Protein AF-A0A7S2Z716-F1 (afdb_monomer_lite)

Organism: NCBI:txid464258

Radius of gyration: 24.08 Å; chains: 1; bounding box: 56×56×67 Å

Structure (mmCIF, N/CA/C/O backbone):
data_AF-A0A7S2Z716-F1
#
_entry.id   AF-A0A7S2Z716-F1
#
loop_
_atom_site.group_PDB
_atom_site.id
_atom_site.type_symbol
_atom_site.label_atom_id
_atom_site.label_alt_id
_atom_site.label_comp_id
_atom_site.label_asym_id
_atom_site.label_entity_id
_atom_site.label_seq_id
_atom_site.pdbx_PDB_ins_code
_atom_site.Cartn_x
_atom_site.Cartn_y
_atom_site.Cartn_z
_atom_site.occupancy
_atom_site.B_iso_or_equiv
_atom_site.auth_seq_id
_atom_site.auth_comp_id
_atom_site.auth_asym_id
_atom_site.auth_atom_id
_atom_site.pdbx_PDB_model_num
ATOM 1 N N . GLU A 1 1 ? 27.137 15.902 -17.238 1.00 32.81 1 GLU A N 1
ATOM 2 C CA . GLU A 1 1 ? 26.920 14.698 -18.067 1.00 32.81 1 GLU A CA 1
ATOM 3 C C . GLU A 1 1 ? 27.324 13.468 -17.262 1.00 32.81 1 GLU A C 1
ATOM 5 O O . GLU A 1 1 ? 28.443 12.983 -17.378 1.00 32.81 1 GLU A O 1
ATOM 10 N N . SER A 1 2 ? 26.446 13.012 -16.368 1.00 32.16 2 SER A N 1
ATOM 11 C CA . SER A 1 2 ? 26.679 11.782 -15.607 1.00 32.16 2 SER A CA 1
ATOM 12 C C . SER A 1 2 ? 26.234 10.612 -16.478 1.00 32.16 2 SER A C 1
ATOM 14 O O . SER A 1 2 ? 25.046 10.397 -16.707 1.00 32.16 2 SER A O 1
ATOM 16 N N . SER A 1 3 ? 27.213 9.921 -17.055 1.00 36.84 3 SER A N 1
ATOM 17 C CA . SER A 1 3 ? 27.031 8.737 -17.890 1.00 36.84 3 SER A CA 1
ATOM 18 C C . SER A 1 3 ? 26.697 7.541 -17.000 1.00 36.84 3 SER A C 1
ATOM 20 O O . SER A 1 3 ? 27.565 6.766 -16.606 1.00 36.84 3 SER A O 1
ATOM 22 N N . TYR A 1 4 ? 25.420 7.396 -16.654 1.00 40.47 4 TYR A N 1
ATOM 23 C CA . TYR A 1 4 ? 24.934 6.182 -16.010 1.00 40.47 4 TYR A CA 1
ATOM 24 C C . TYR A 1 4 ? 25.004 5.036 -17.025 1.00 40.47 4 TYR A C 1
ATOM 26 O O . TYR A 1 4 ? 24.371 5.069 -18.081 1.00 40.47 4 TYR A O 1
ATOM 34 N N . ALA A 1 5 ? 25.858 4.053 -16.739 1.00 38.31 5 ALA A N 1
ATOM 35 C CA . ALA A 1 5 ? 26.079 2.902 -17.597 1.00 38.31 5 ALA A CA 1
ATOM 36 C C . ALA A 1 5 ? 24.828 2.012 -17.612 1.00 38.31 5 ALA A C 1
ATOM 38 O O . ALA A 1 5 ? 24.527 1.308 -16.652 1.00 38.31 5 ALA A O 1
ATOM 39 N N . ILE A 1 6 ? 24.114 2.047 -18.732 1.00 45.16 6 ILE A N 1
ATOM 40 C CA . ILE A 1 6 ? 22.991 1.163 -19.033 1.00 45.16 6 ILE A CA 1
ATOM 41 C C . ILE A 1 6 ? 23.560 -0.224 -19.340 1.00 45.16 6 ILE A C 1
ATOM 43 O O . ILE A 1 6 ? 24.245 -0.413 -20.347 1.00 45.16 6 ILE A O 1
ATOM 47 N N . VAL A 1 7 ? 23.271 -1.215 -18.498 1.00 44.00 7 VAL A N 1
ATOM 48 C CA . VAL A 1 7 ? 23.576 -2.618 -18.807 1.00 44.00 7 VAL A CA 1
ATOM 49 C C . VAL A 1 7 ? 22.430 -3.184 -19.646 1.00 44.00 7 VAL A C 1
ATOM 51 O O . VAL A 1 7 ? 21.541 -3.865 -19.147 1.00 44.00 7 VAL A O 1
ATOM 54 N N . GLN A 1 8 ? 22.441 -2.907 -20.951 1.00 51.88 8 GLN A N 1
ATOM 55 C CA . GLN A 1 8 ? 21.585 -3.619 -21.900 1.00 51.88 8 GLN A CA 1
ATOM 56 C C . GLN A 1 8 ? 22.304 -4.901 -22.340 1.00 51.88 8 GLN A C 1
ATOM 58 O O . GLN A 1 8 ? 23.237 -4.870 -23.142 1.00 51.88 8 GLN A O 1
ATOM 63 N N . SER A 1 9 ? 21.889 -6.048 -21.798 1.00 48.72 9 SER A N 1
ATOM 64 C CA . SER A 1 9 ? 22.445 -7.352 -22.184 1.00 48.72 9 SER A CA 1
ATOM 65 C C . SER A 1 9 ? 21.735 -7.899 -23.424 1.00 48.72 9 SER A C 1
ATOM 67 O O . SER A 1 9 ? 20.591 -8.343 -23.358 1.00 48.72 9 SER A O 1
ATOM 69 N N . LEU A 1 10 ? 22.419 -7.895 -24.571 1.00 55.56 10 LEU A N 1
ATOM 70 C CA . LEU A 1 10 ? 21.915 -8.482 -25.812 1.00 55.56 10 LEU A CA 1
ATOM 71 C C . LEU A 1 10 ? 22.379 -9.945 -25.927 1.00 55.56 10 LEU A C 1
ATOM 73 O O . LEU A 1 10 ? 23.555 -10.221 -26.162 1.00 55.56 10 LEU A O 1
ATOM 77 N N . SER A 1 11 ? 21.455 -10.898 -25.786 1.00 49.50 11 SER A N 1
ATOM 78 C CA . SER A 1 11 ? 21.757 -12.321 -25.998 1.00 49.50 11 SER A CA 1
ATOM 79 C C . SER A 1 11 ? 21.795 -12.650 -27.492 1.00 49.50 11 SER A C 1
ATOM 81 O O . SER A 1 11 ? 20.773 -12.940 -28.114 1.00 49.50 11 SER A O 1
ATOM 83 N N . LEU A 1 12 ? 22.988 -12.608 -28.086 1.00 56.69 12 LEU A N 1
ATOM 84 C CA . LEU A 1 12 ? 23.214 -13.073 -29.454 1.00 56.69 12 LEU A CA 1
ATOM 85 C C . LEU A 1 12 ? 23.198 -14.609 -29.473 1.00 56.69 12 LEU A C 1
ATOM 87 O O . LEU A 1 12 ? 24.025 -15.253 -28.835 1.00 56.69 12 LEU A O 1
ATOM 91 N N . LYS A 1 13 ? 22.266 -15.205 -30.228 1.00 53.78 13 LYS A N 1
ATOM 92 C CA . LYS A 1 13 ? 22.063 -16.669 -30.316 1.00 53.78 13 LYS A CA 1
ATOM 93 C C . LYS A 1 13 ? 23.247 -17.452 -30.909 1.00 53.78 13 LYS A C 1
ATOM 95 O O . LYS A 1 13 ? 23.195 -18.677 -30.957 1.00 53.78 13 LYS A O 1
ATOM 100 N N . GLU A 1 14 ? 24.306 -16.784 -31.363 1.00 53.03 14 GLU A N 1
ATOM 101 C CA . GLU A 1 14 ? 25.418 -17.421 -32.066 1.00 53.03 14 GLU A CA 1
ATOM 102 C C . GLU A 1 14 ? 26.729 -17.307 -31.285 1.00 53.03 14 GLU A C 1
ATOM 104 O O . GLU A 1 14 ? 27.326 -16.244 -31.128 1.00 53.03 14 GLU A O 1
ATOM 109 N N . SER A 1 15 ? 27.195 -18.460 -30.822 1.00 46.31 15 SER A N 1
ATOM 110 C CA . SER A 1 15 ? 28.218 -18.667 -29.798 1.00 46.31 15 SER A CA 1
ATOM 111 C C . SER A 1 15 ? 29.672 -18.366 -30.199 1.00 46.31 15 SER A C 1
ATOM 113 O O . SER A 1 15 ? 30.574 -18.668 -29.420 1.00 46.31 15 SER A O 1
ATOM 115 N N . LYS A 1 16 ? 29.957 -17.774 -31.371 1.00 49.50 16 LYS A N 1
ATOM 116 C CA . LYS A 1 16 ? 31.342 -17.503 -31.830 1.00 49.50 16 LYS A CA 1
ATOM 117 C C . LYS A 1 16 ? 31.470 -16.360 -32.852 1.00 49.50 16 LYS A C 1
ATOM 119 O O . LYS A 1 16 ? 31.931 -16.596 -33.967 1.00 49.50 16 LYS A O 1
ATOM 124 N N . LYS A 1 17 ? 31.114 -15.112 -32.526 1.00 51.72 17 LYS A N 1
ATOM 125 C CA . LYS A 1 17 ? 31.378 -13.981 -33.447 1.00 51.72 17 LYS A CA 1
ATOM 126 C C . LYS A 1 17 ? 32.085 -12.811 -32.761 1.00 51.72 17 LYS A C 1
ATOM 128 O O . LYS A 1 17 ? 31.663 -12.354 -31.705 1.00 51.72 17 LYS A O 1
ATOM 133 N N . ARG A 1 18 ? 33.174 -12.332 -33.389 1.00 51.66 18 ARG A N 1
ATOM 134 C CA . ARG A 1 18 ? 33.851 -11.064 -33.051 1.00 51.66 18 ARG A CA 1
ATOM 135 C C . ARG A 1 18 ? 32.825 -9.939 -33.175 1.00 51.66 18 ARG A C 1
ATOM 137 O O . ARG A 1 18 ? 32.331 -9.688 -34.272 1.00 51.66 18 ARG A O 1
ATOM 144 N N . VAL A 1 19 ? 32.515 -9.296 -32.057 1.00 55.72 19 VAL A N 1
ATOM 145 C CA . VAL A 1 19 ? 31.683 -8.093 -32.014 1.00 55.72 19 VAL A CA 1
ATOM 146 C C . VAL A 1 19 ? 32.581 -6.901 -32.318 1.00 55.72 19 VAL A C 1
ATOM 148 O O . VAL A 1 19 ? 33.640 -6.756 -31.710 1.00 55.72 19 VAL A O 1
ATOM 151 N N . THR A 1 20 ? 32.189 -6.076 -33.285 1.00 56.81 20 THR A N 1
ATOM 152 C CA . THR A 1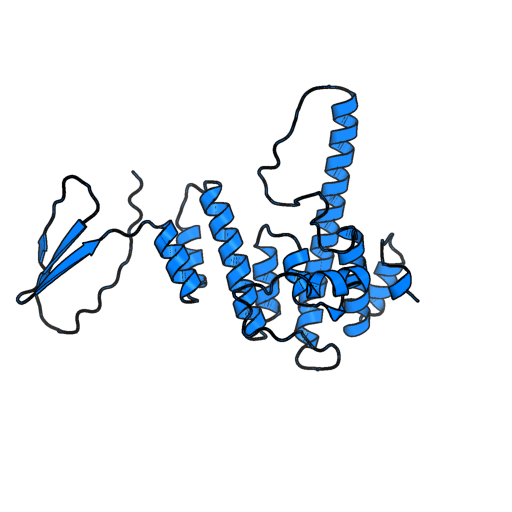 20 ? 32.877 -4.818 -33.593 1.00 56.81 20 THR A CA 1
ATOM 153 C C . THR A 1 20 ? 31.921 -3.673 -33.288 1.00 56.81 20 THR A C 1
ATOM 155 O O . THR A 1 20 ? 30.831 -3.609 -33.856 1.00 56.81 20 THR A O 1
ATOM 158 N N . PHE A 1 21 ? 32.312 -2.798 -32.364 1.00 59.50 21 PHE A N 1
ATOM 159 C CA . PHE A 1 21 ? 31.545 -1.607 -32.007 1.00 59.50 21 PHE A CA 1
ATOM 160 C C . PHE A 1 21 ? 31.898 -0.481 -32.978 1.00 59.50 21 PHE A C 1
ATOM 162 O O . PHE A 1 21 ? 33.074 -0.158 -33.143 1.00 59.50 21 PHE A O 1
ATOM 169 N N . LEU A 1 22 ? 30.891 0.090 -33.634 1.00 54.88 22 LEU A N 1
ATOM 170 C CA . LEU A 1 22 ? 31.040 1.232 -34.528 1.00 54.88 22 LEU A CA 1
ATOM 171 C C . LEU A 1 22 ? 30.254 2.416 -33.938 1.00 54.88 22 LEU A C 1
ATOM 173 O O . LEU A 1 22 ? 29.061 2.310 -33.664 1.00 54.88 22 LEU A O 1
ATOM 177 N N . THR A 1 23 ? 30.913 3.555 -33.752 1.00 57.38 23 THR A N 1
ATOM 178 C CA . THR A 1 23 ? 30.306 4.859 -33.409 1.00 57.38 23 THR A CA 1
ATOM 179 C C . THR A 1 23 ? 30.749 5.865 -34.475 1.00 57.38 23 THR A C 1
ATOM 181 O O . THR A 1 23 ? 31.911 5.777 -34.883 1.00 57.38 23 THR A O 1
ATOM 184 N N . PRO A 1 24 ? 29.883 6.778 -34.992 1.00 53.38 24 PRO A N 1
ATOM 185 C CA . PRO A 1 24 ? 29.147 7.774 -34.188 1.00 53.38 24 PRO A CA 1
ATOM 186 C C . PRO A 1 24 ? 27.767 8.241 -34.742 1.00 53.38 24 PRO A C 1
ATOM 188 O O . PRO A 1 24 ? 27.432 8.048 -35.907 1.00 53.38 24 PRO A O 1
ATOM 191 N N . SER A 1 25 ? 27.002 8.995 -33.941 1.00 46.88 25 SER A N 1
ATOM 192 C CA . SER A 1 25 ? 25.966 9.918 -34.438 1.00 46.88 25 SER A CA 1
ATOM 193 C C . SER A 1 25 ? 26.143 11.277 -33.765 1.00 46.88 25 SER A C 1
ATOM 195 O O . SER A 1 25 ? 26.280 11.345 -32.546 1.00 46.88 25 SER A O 1
ATOM 197 N N . ALA A 1 26 ? 26.110 12.369 -34.538 1.00 52.22 26 ALA A N 1
ATOM 198 C CA . ALA A 1 26 ? 26.231 13.747 -34.038 1.00 52.22 26 ALA A CA 1
ATOM 199 C C . ALA A 1 26 ? 25.121 14.149 -33.038 1.00 52.22 26 ALA A C 1
ATOM 201 O O . ALA A 1 26 ? 25.177 15.228 -32.459 1.00 52.22 26 ALA A O 1
ATOM 202 N N . LYS A 1 27 ? 24.115 13.282 -32.842 1.00 53.81 27 LYS A N 1
ATOM 203 C CA . LYS A 1 27 ? 23.015 13.423 -31.877 1.00 53.81 27 LYS A CA 1
ATOM 204 C C . LYS A 1 27 ? 23.072 12.413 -30.712 1.00 53.81 27 LYS A C 1
ATOM 206 O O . LYS A 1 27 ? 22.066 12.212 -30.049 1.00 53.81 27 LYS A O 1
ATOM 211 N N . GLY A 1 28 ? 24.217 11.765 -30.476 1.00 53.06 28 GLY A N 1
ATOM 212 C CA . GLY A 1 28 ? 24.575 11.146 -29.187 1.00 53.06 28 GLY A CA 1
ATOM 213 C C . GLY A 1 28 ? 23.955 9.793 -28.809 1.00 53.06 28 GLY A C 1
ATOM 214 O O . GLY A 1 28 ? 24.520 9.124 -27.953 1.00 53.06 28 GLY A O 1
ATOM 215 N N . ASN A 1 29 ? 22.870 9.347 -29.449 1.00 58.47 29 ASN A N 1
ATOM 216 C CA . ASN A 1 29 ? 22.028 8.293 -28.850 1.00 58.47 29 ASN A CA 1
ATOM 217 C C . ASN A 1 29 ? 22.056 6.920 -29.547 1.00 58.47 29 ASN A C 1
ATOM 219 O O . ASN A 1 29 ? 21.408 5.988 -29.093 1.00 58.47 29 ASN A O 1
ATOM 223 N N . LEU A 1 30 ? 22.796 6.757 -30.648 1.00 61.38 30 LEU A N 1
ATOM 224 C CA . LEU A 1 30 ? 22.735 5.541 -31.474 1.00 61.38 30 LEU A CA 1
ATOM 225 C C . LEU A 1 30 ? 24.092 4.835 -31.544 1.00 61.38 30 LEU A C 1
ATOM 227 O O . LEU A 1 30 ? 25.085 5.412 -31.992 1.00 61.38 30 LEU A O 1
ATOM 231 N N . LEU A 1 31 ? 24.112 3.566 -31.139 1.00 67.31 31 LEU A N 1
ATOM 232 C CA . LEU A 1 31 ? 25.256 2.661 -31.185 1.00 67.31 31 LEU A CA 1
ATOM 233 C C . LEU A 1 31 ? 25.042 1.618 -32.290 1.00 67.31 31 LEU A C 1
ATOM 235 O O . LEU A 1 31 ? 24.017 0.941 -32.330 1.00 67.31 31 LEU A O 1
ATOM 239 N N . LEU A 1 32 ? 26.016 1.461 -33.189 1.00 68.62 32 LEU A N 1
ATOM 240 C CA . LEU A 1 32 ? 25.983 0.425 -34.220 1.00 68.62 32 LEU A CA 1
ATOM 241 C C . LEU A 1 32 ? 26.832 -0.767 -33.774 1.00 68.62 32 LEU A C 1
ATOM 243 O O . LEU A 1 32 ? 28.043 -0.657 -33.570 1.00 68.62 32 LEU A O 1
ATOM 247 N N . LEU A 1 33 ? 26.199 -1.929 -33.643 1.00 70.19 33 LEU A N 1
ATOM 248 C CA . LEU A 1 33 ? 26.859 -3.180 -33.297 1.00 70.19 33 LEU A CA 1
ATOM 249 C C . LEU A 1 33 ? 26.968 -4.064 -34.540 1.00 70.19 33 LEU A C 1
ATOM 251 O O . LEU A 1 33 ? 25.972 -4.527 -35.092 1.00 70.19 33 LEU A O 1
ATOM 255 N N . GLY A 1 34 ? 28.200 -4.295 -34.992 1.00 67.31 34 GLY A N 1
ATOM 256 C CA . GLY A 1 34 ? 28.501 -5.160 -36.125 1.00 67.31 34 GLY A CA 1
ATOM 257 C C . GLY A 1 34 ? 28.916 -6.558 -35.685 1.00 67.31 34 GLY A C 1
ATOM 258 O O . GLY A 1 34 ? 29.843 -6.734 -34.893 1.00 67.31 34 GLY A O 1
ATOM 259 N N . THR A 1 35 ? 28.257 -7.565 -36.248 1.00 70.75 35 THR A N 1
ATOM 260 C CA . THR A 1 35 ? 28.705 -8.963 -36.236 1.00 70.75 35 THR A CA 1
ATOM 261 C C . THR A 1 35 ? 29.142 -9.368 -37.645 1.00 70.75 35 THR A C 1
ATOM 263 O O . THR A 1 35 ? 28.908 -8.642 -38.606 1.00 70.75 35 THR A O 1
ATOM 266 N N . GLN A 1 36 ? 29.748 -10.549 -37.802 1.00 69.50 36 GLN A N 1
ATOM 267 C CA . GLN A 1 36 ? 30.213 -11.031 -39.115 1.00 69.50 36 GLN A CA 1
ATOM 268 C C . GLN A 1 36 ? 29.107 -11.155 -40.181 1.00 69.50 36 GLN A C 1
ATOM 270 O O . GLN A 1 36 ? 29.424 -11.228 -41.362 1.00 69.50 36 GLN A O 1
ATOM 275 N N . SER A 1 37 ? 27.832 -11.211 -39.785 1.00 71.19 37 SER A N 1
ATOM 276 C CA . SER A 1 37 ? 26.698 -11.429 -40.697 1.00 71.19 37 SER A CA 1
ATOM 277 C C . SER A 1 37 ? 25.571 -10.406 -40.569 1.00 71.19 37 SER A C 1
ATOM 279 O O . SER A 1 37 ? 24.646 -10.435 -41.374 1.00 71.19 37 SER A O 1
ATOM 281 N N . SER A 1 38 ? 25.608 -9.539 -39.556 1.00 70.25 38 SER A N 1
ATOM 282 C CA . SER A 1 38 ? 24.470 -8.687 -39.199 1.00 70.25 38 SER A CA 1
ATOM 283 C C . SER A 1 38 ? 24.941 -7.377 -38.577 1.00 70.25 38 SER A C 1
ATOM 285 O O . SER A 1 38 ? 25.898 -7.369 -37.799 1.00 70.25 38 SER A O 1
ATOM 287 N N . LEU A 1 39 ? 24.228 -6.293 -38.879 1.00 71.88 39 LEU A N 1
ATOM 288 C CA . LEU A 1 39 ? 24.364 -4.990 -38.231 1.00 71.88 39 LEU A CA 1
ATOM 289 C C . LEU A 1 39 ? 23.142 -4.755 -37.342 1.00 71.88 39 LEU A C 1
ATOM 291 O O . LEU A 1 39 ? 22.011 -4.945 -37.785 1.00 71.88 39 LEU A O 1
ATOM 295 N N . PHE A 1 40 ? 23.376 -4.340 -36.104 1.00 70.44 40 PHE A N 1
ATOM 296 C CA . PHE A 1 40 ? 22.348 -3.986 -35.136 1.00 70.44 40 PHE A CA 1
ATOM 297 C C . PHE A 1 40 ? 22.463 -2.502 -34.807 1.00 70.44 40 PHE A C 1
ATOM 299 O O . PHE A 1 40 ? 23.564 -1.980 -34.639 1.00 70.44 40 PHE A O 1
ATOM 306 N N . LEU A 1 41 ? 21.317 -1.838 -34.704 1.00 70.31 41 LEU A N 1
ATOM 307 C CA . LEU A 1 41 ? 21.209 -0.477 -34.203 1.00 70.31 41 LEU A CA 1
ATOM 308 C C . LEU A 1 41 ? 20.692 -0.558 -32.768 1.00 70.31 41 LEU A C 1
ATOM 310 O O . LEU A 1 41 ? 19.643 -1.152 -32.525 1.00 70.31 41 LEU A O 1
ATOM 314 N N . ILE A 1 42 ? 21.448 -0.001 -31.833 1.00 71.62 42 ILE A N 1
ATOM 315 C CA . ILE A 1 42 ? 21.100 0.078 -30.419 1.00 71.62 42 ILE A CA 1
ATOM 316 C C . ILE A 1 42 ? 20.828 1.548 -30.126 1.00 71.62 42 ILE A C 1
ATOM 318 O O . ILE A 1 42 ? 21.706 2.389 -30.310 1.00 71.62 42 ILE A O 1
ATOM 322 N N . ASP A 1 43 ? 19.606 1.845 -29.708 1.00 68.75 43 ASP A N 1
ATOM 323 C CA . ASP A 1 43 ? 19.208 3.185 -29.291 1.00 68.75 43 ASP A CA 1
ATOM 324 C C . ASP A 1 43 ? 19.340 3.296 -27.773 1.00 68.75 43 ASP A C 1
ATOM 326 O O . ASP A 1 43 ? 18.944 2.387 -27.036 1.00 68.75 43 ASP A O 1
ATOM 330 N N . SER A 1 44 ? 19.932 4.387 -27.299 1.00 68.88 44 SER A N 1
ATOM 331 C CA . SER A 1 44 ? 20.049 4.650 -25.872 1.00 68.88 44 SER A CA 1
ATOM 332 C C . SER A 1 44 ? 18.674 5.022 -25.329 1.00 68.88 44 SER A C 1
ATOM 334 O O . SER A 1 44 ? 18.143 6.090 -25.636 1.00 68.88 44 SER A O 1
ATOM 336 N N . VAL A 1 45 ? 18.101 4.150 -24.506 1.00 72.56 45 VAL A N 1
ATOM 337 C CA . VAL A 1 45 ? 16.832 4.426 -23.827 1.00 72.56 45 VAL A CA 1
ATOM 338 C C . VAL A 1 45 ? 17.111 5.302 -22.596 1.00 72.56 45 VAL A C 1
ATOM 340 O O . VAL A 1 45 ? 18.011 4.956 -21.828 1.00 72.56 45 VAL A O 1
ATOM 343 N N . PRO A 1 46 ? 16.376 6.404 -22.365 1.00 77.75 46 PRO A N 1
ATOM 344 C CA . PRO A 1 46 ? 16.488 7.190 -21.136 1.00 77.75 46 PRO A CA 1
ATOM 345 C C . PRO A 1 46 ? 16.303 6.334 -19.876 1.00 77.75 46 PRO A C 1
ATOM 347 O O . PRO A 1 46 ? 15.496 5.409 -19.856 1.00 77.75 46 PRO A O 1
ATOM 350 N N . LEU A 1 47 ? 17.026 6.645 -18.799 1.00 80.75 47 LEU A N 1
ATOM 351 C CA . LEU A 1 47 ? 17.014 5.820 -17.583 1.00 80.75 47 LEU A CA 1
ATOM 352 C C . LEU A 1 47 ? 15.623 5.750 -16.920 1.00 80.75 47 LEU A C 1
ATOM 354 O O . LEU A 1 47 ? 15.221 4.683 -16.462 1.00 80.75 47 LEU A O 1
ATOM 358 N N . LEU A 1 48 ? 14.867 6.855 -16.931 1.00 82.75 48 LEU A N 1
ATOM 359 C CA . LEU A 1 48 ? 13.475 6.882 -16.458 1.00 82.75 48 LEU A CA 1
ATOM 360 C C . LEU A 1 48 ? 12.598 5.897 -17.241 1.00 82.75 48 LEU A C 1
ATOM 362 O O . LEU A 1 48 ? 11.867 5.112 -16.642 1.00 82.75 48 LEU A O 1
ATOM 366 N N . ASP A 1 49 ? 12.741 5.869 -18.568 1.00 82.69 49 ASP A N 1
ATOM 367 C CA . ASP A 1 49 ? 11.986 4.953 -19.426 1.00 82.69 49 ASP A CA 1
ATOM 368 C C . ASP A 1 49 ? 12.353 3.488 -19.151 1.00 82.69 49 ASP A C 1
ATOM 370 O O . ASP A 1 49 ? 11.492 2.611 -19.218 1.00 82.69 49 ASP A O 1
ATOM 374 N N . GLN A 1 50 ? 13.614 3.204 -18.812 1.00 84.81 50 GLN A N 1
ATOM 375 C CA . GLN A 1 50 ? 14.048 1.855 -18.427 1.00 84.81 50 GLN A CA 1
ATOM 376 C C . GLN A 1 50 ? 13.415 1.409 -17.110 1.00 84.81 50 GLN A C 1
ATOM 378 O O . GLN A 1 50 ? 12.937 0.280 -17.013 1.00 84.81 50 GLN A O 1
ATOM 383 N N . ILE A 1 51 ? 13.375 2.292 -16.111 1.00 85.88 51 ILE A N 1
ATOM 384 C CA . ILE A 1 51 ? 12.744 2.022 -14.814 1.00 85.88 51 ILE A CA 1
ATOM 385 C C . ILE A 1 51 ? 11.243 1.785 -14.985 1.00 85.88 51 ILE A C 1
ATOM 387 O O . ILE A 1 51 ? 10.704 0.812 -14.453 1.00 85.88 51 ILE A O 1
ATOM 391 N N . ASP A 1 52 ? 10.581 2.600 -15.805 1.00 85.38 52 ASP A N 1
ATOM 392 C CA . ASP A 1 52 ? 9.173 2.413 -16.146 1.00 85.38 52 ASP A CA 1
ATOM 393 C C . ASP A 1 52 ? 8.920 1.077 -16.854 1.00 85.38 52 ASP A C 1
ATOM 395 O O . ASP A 1 52 ? 7.957 0.373 -16.529 1.00 85.38 52 ASP A O 1
ATOM 399 N N . GLN A 1 53 ? 9.782 0.698 -17.804 1.00 85.81 53 GLN A N 1
ATOM 400 C CA . GLN A 1 53 ? 9.701 -0.587 -18.502 1.00 85.81 53 GLN A CA 1
ATOM 401 C C . GLN A 1 53 ? 9.893 -1.769 -17.548 1.00 85.81 53 GLN A C 1
ATOM 403 O O . GLN A 1 53 ? 9.084 -2.696 -17.570 1.00 85.81 53 GLN A O 1
ATOM 408 N N . LEU A 1 54 ? 10.903 -1.729 -16.676 1.00 87.06 54 LEU A N 1
ATOM 409 C CA . LEU A 1 54 ? 11.129 -2.763 -15.663 1.00 87.06 54 LEU A CA 1
ATOM 410 C C . LEU A 1 54 ? 9.930 -2.882 -14.717 1.00 87.06 54 LEU A C 1
ATOM 412 O O . LEU A 1 54 ? 9.433 -3.985 -14.489 1.00 87.06 54 LEU A O 1
ATOM 416 N N . GLY A 1 55 ? 9.383 -1.753 -14.259 1.00 85.50 55 GLY A N 1
ATOM 417 C CA . GLY A 1 55 ? 8.175 -1.737 -13.440 1.00 85.50 55 GLY A CA 1
ATOM 418 C C . GLY A 1 55 ? 6.953 -2.315 -14.164 1.00 85.50 55 GLY A C 1
ATOM 419 O O . GLY A 1 55 ? 6.134 -2.988 -13.547 1.00 85.50 55 GLY A O 1
ATOM 420 N N . ARG A 1 56 ? 6.785 -2.080 -15.475 1.00 85.19 56 ARG A N 1
ATOM 421 C CA . ARG A 1 56 ? 5.714 -2.705 -16.291 1.00 85.19 56 ARG A CA 1
ATOM 422 C C . ARG A 1 56 ? 5.914 -4.208 -16.478 1.00 85.19 56 ARG A C 1
ATOM 424 O O . ARG A 1 56 ? 4.927 -4.933 -16.525 1.00 85.19 56 ARG A O 1
ATOM 431 N N . ASN A 1 57 ? 7.160 -4.664 -16.542 1.00 84.81 57 ASN A N 1
ATOM 432 C CA . ASN A 1 57 ? 7.498 -6.081 -16.660 1.00 84.81 57 ASN A CA 1
ATOM 433 C C . ASN A 1 57 ? 7.415 -6.836 -15.320 1.00 84.81 57 ASN A C 1
ATOM 435 O O . ASN A 1 57 ? 7.526 -8.058 -15.311 1.00 84.81 57 ASN A O 1
ATOM 439 N N . GLY A 1 58 ? 7.205 -6.132 -14.202 1.00 84.00 58 GLY A N 1
ATOM 440 C CA . GLY A 1 58 ? 7.160 -6.715 -12.859 1.00 84.00 58 GLY A CA 1
ATOM 441 C C . GLY A 1 58 ? 8.533 -6.899 -12.202 1.00 84.00 58 GLY A C 1
ATOM 442 O O . GLY A 1 58 ? 8.613 -7.455 -11.109 1.00 84.00 58 GLY A O 1
ATOM 443 N N . GLU A 1 59 ? 9.603 -6.398 -12.824 1.00 88.06 59 GLU A N 1
ATOM 444 C CA . GLU A 1 59 ? 10.986 -6.457 -12.329 1.00 88.06 59 GLU A CA 1
ATOM 445 C C . GLU A 1 59 ? 11.262 -5.297 -11.353 1.00 88.06 59 GLU A C 1
ATOM 447 O O . GLU A 1 59 ? 12.125 -4.442 -11.568 1.00 88.06 59 GLU A O 1
ATOM 452 N N . PHE A 1 60 ? 10.471 -5.225 -10.279 1.00 90.25 60 PHE A N 1
ATOM 453 C CA . PHE A 1 60 ? 10.474 -4.093 -9.346 1.00 90.25 60 PHE A CA 1
ATOM 454 C C . PHE A 1 60 ? 11.798 -3.929 -8.591 1.00 90.25 60 PHE A C 1
ATOM 456 O O . PHE A 1 60 ? 12.233 -2.806 -8.353 1.00 90.25 60 PHE A O 1
ATOM 463 N N . GLU A 1 61 ? 12.460 -5.027 -8.227 1.00 89.94 61 GLU A N 1
ATOM 464 C CA . GLU A 1 61 ? 13.722 -4.987 -7.476 1.00 89.94 61 GLU A CA 1
ATOM 465 C C . GLU A 1 61 ? 14.893 -4.469 -8.318 1.00 89.94 61 GLU A C 1
ATOM 467 O O . GLU A 1 61 ? 15.756 -3.761 -7.804 1.00 89.94 61 GLU A O 1
ATOM 472 N N . GLU A 1 62 ? 14.931 -4.813 -9.609 1.00 87.62 62 GLU A N 1
ATOM 473 C CA . GLU A 1 62 ? 15.896 -4.262 -10.570 1.00 87.62 62 GLU A CA 1
ATOM 474 C C . GLU A 1 62 ? 15.635 -2.764 -10.774 1.00 87.62 62 GLU A C 1
ATOM 476 O O . GLU A 1 62 ? 16.554 -1.952 -10.682 1.00 87.62 62 GLU A O 1
ATOM 481 N N . ALA A 1 63 ? 14.369 -2.381 -10.963 1.00 88.62 63 ALA A N 1
ATOM 482 C CA . ALA A 1 63 ? 13.975 -0.985 -11.123 1.00 88.62 63 ALA A CA 1
ATOM 483 C C . ALA A 1 63 ? 14.334 -0.127 -9.891 1.00 88.62 63 ALA A C 1
ATOM 485 O O . ALA A 1 63 ? 14.859 0.973 -10.041 1.00 88.62 63 ALA A O 1
ATOM 486 N N . LEU A 1 64 ? 14.120 -0.642 -8.673 1.00 89.50 64 LEU A N 1
ATOM 487 C CA . LEU A 1 64 ? 14.491 0.047 -7.431 1.00 89.50 64 LEU A CA 1
ATOM 488 C C . LEU A 1 64 ? 16.010 0.167 -7.272 1.00 89.50 64 LEU A C 1
ATOM 490 O O . LEU A 1 64 ? 16.495 1.237 -6.916 1.00 89.50 64 LEU A O 1
ATOM 494 N N . ARG A 1 65 ? 16.769 -0.885 -7.609 1.00 88.69 65 ARG A N 1
ATOM 495 C CA . ARG A 1 65 ? 18.240 -0.828 -7.627 1.00 88.69 65 ARG A CA 1
ATOM 496 C C . ARG A 1 65 ? 18.765 0.236 -8.587 1.00 88.69 65 ARG A C 1
ATOM 498 O O . ARG A 1 65 ? 19.751 0.897 -8.269 1.00 88.69 65 ARG A O 1
ATOM 505 N N . LEU A 1 66 ? 18.116 0.417 -9.740 1.00 85.50 66 LEU A N 1
ATOM 506 C CA . LEU A 1 66 ? 18.458 1.503 -10.658 1.00 85.50 66 LEU A CA 1
ATOM 507 C C . LEU A 1 66 ? 18.170 2.871 -10.040 1.00 85.50 66 LEU A C 1
ATOM 509 O O . LEU A 1 66 ? 19.047 3.729 -10.098 1.00 85.50 66 LEU A O 1
ATOM 513 N N . CYS A 1 67 ? 17.014 3.066 -9.399 1.00 86.00 67 CYS A N 1
ATOM 514 C CA . CYS A 1 67 ? 16.720 4.309 -8.678 1.00 86.00 67 CYS A CA 1
ATOM 515 C C . CYS A 1 67 ? 17.772 4.612 -7.597 1.00 86.00 67 CYS A C 1
ATOM 517 O O . CYS A 1 67 ? 18.248 5.738 -7.514 1.00 86.00 67 CYS A O 1
ATOM 519 N N . ASP A 1 68 ? 18.181 3.612 -6.812 1.00 85.06 68 ASP A N 1
ATOM 520 C CA . ASP A 1 68 ? 19.164 3.775 -5.729 1.00 85.06 68 ASP A CA 1
ATOM 521 C C . ASP A 1 68 ? 20.592 4.051 -6.233 1.00 85.06 68 ASP A C 1
ATOM 523 O O . ASP A 1 68 ? 21.440 4.538 -5.485 1.00 85.06 68 ASP A O 1
ATOM 527 N N . SER A 1 69 ? 20.881 3.753 -7.503 1.00 80.69 69 SER A N 1
ATOM 528 C CA . SER A 1 69 ? 22.185 4.028 -8.119 1.00 80.69 69 SER A CA 1
ATOM 529 C C . SER A 1 69 ? 22.385 5.498 -8.523 1.00 80.69 69 SER A C 1
ATOM 531 O O . SER A 1 69 ? 23.490 5.895 -8.903 1.00 80.69 69 SER A O 1
ATOM 533 N N . ILE A 1 70 ? 21.333 6.316 -8.436 1.00 78.56 70 ILE A N 1
ATOM 534 C CA . ILE A 1 70 ? 21.332 7.722 -8.838 1.00 78.56 70 ILE A CA 1
ATOM 535 C C . ILE A 1 70 ? 21.633 8.582 -7.606 1.00 78.56 70 ILE A C 1
ATOM 537 O O . ILE A 1 70 ? 20.887 8.578 -6.635 1.00 78.56 70 ILE A O 1
ATOM 541 N N . SER A 1 71 ? 22.752 9.311 -7.632 1.00 64.50 71 SER A N 1
ATOM 542 C CA . SER A 1 71 ? 23.198 10.139 -6.498 1.00 64.50 71 SER A CA 1
ATOM 543 C C . SER A 1 71 ? 22.456 11.475 -6.361 1.00 64.50 71 SER A C 1
ATOM 545 O O . SER A 1 71 ? 22.382 11.997 -5.252 1.00 64.50 71 SER A O 1
ATOM 547 N N . ASP A 1 72 ? 21.896 12.000 -7.455 1.00 66.56 72 ASP A N 1
ATOM 548 C CA . ASP A 1 72 ? 21.151 13.264 -7.481 1.00 66.56 72 ASP A CA 1
ATOM 549 C C . ASP A 1 72 ? 19.647 12.969 -7.623 1.00 66.56 72 ASP A C 1
ATOM 551 O O . ASP A 1 72 ? 19.108 12.847 -8.726 1.00 66.56 72 ASP A O 1
ATOM 555 N N . GLU A 1 73 ? 18.967 12.779 -6.488 1.00 67.88 73 GLU A N 1
ATOM 556 C CA . GLU A 1 73 ? 17.515 12.576 -6.458 1.00 67.88 73 GLU A CA 1
ATOM 557 C C . GLU A 1 73 ? 16.775 13.910 -6.666 1.00 67.88 73 GLU A C 1
ATOM 559 O O . GLU A 1 73 ? 16.449 14.610 -5.705 1.00 67.88 73 GLU A O 1
ATOM 564 N N . ASP A 1 74 ? 16.474 14.240 -7.922 1.00 77.38 74 ASP A N 1
ATOM 565 C CA . ASP A 1 74 ? 15.487 15.275 -8.258 1.00 77.38 74 ASP A CA 1
ATOM 566 C C . ASP A 1 74 ? 14.055 14.808 -7.914 1.00 77.38 74 ASP A C 1
ATOM 568 O O . ASP A 1 74 ? 13.774 13.609 -7.812 1.00 77.38 74 ASP A O 1
ATOM 572 N N . ASP A 1 75 ? 13.103 15.741 -7.803 1.00 79.00 75 ASP A N 1
ATOM 573 C CA . ASP A 1 75 ? 11.708 15.432 -7.437 1.00 79.00 75 ASP A CA 1
ATOM 574 C C . ASP A 1 75 ? 11.058 14.396 -8.368 1.00 79.00 75 ASP A C 1
ATOM 576 O O . ASP A 1 75 ? 10.300 13.531 -7.925 1.00 79.00 75 ASP A O 1
ATOM 580 N N . VAL A 1 76 ? 11.414 14.409 -9.656 1.00 81.94 76 VAL A N 1
ATOM 581 C CA . VAL A 1 76 ? 10.957 13.414 -10.639 1.00 81.94 76 VAL A CA 1
ATOM 582 C C . VAL A 1 76 ? 11.396 12.000 -10.246 1.00 81.94 76 VAL A C 1
ATOM 584 O O . VAL A 1 76 ? 10.600 11.061 -10.325 1.00 81.94 76 VAL A O 1
ATOM 587 N N . TRP A 1 77 ? 12.634 11.833 -9.776 1.00 82.44 77 TRP A N 1
ATOM 588 C CA . TRP A 1 77 ? 13.163 10.543 -9.332 1.00 82.44 77 TRP A CA 1
ATOM 589 C C . TRP A 1 77 ? 12.478 10.061 -8.062 1.00 82.44 77 TRP A C 1
ATOM 591 O O . TRP A 1 77 ? 12.073 8.900 -7.988 1.00 82.44 77 TRP A O 1
ATOM 601 N N . ARG A 1 78 ? 12.262 10.961 -7.098 1.00 82.94 78 ARG A N 1
ATOM 602 C CA . ARG A 1 78 ? 11.538 10.647 -5.858 1.00 82.94 78 ARG A CA 1
ATOM 603 C C . ARG A 1 78 ? 10.108 10.197 -6.134 1.00 82.94 78 ARG A C 1
ATOM 605 O O . ARG A 1 78 ? 9.668 9.176 -5.602 1.00 82.94 78 ARG A O 1
ATOM 612 N N . LEU A 1 79 ? 9.393 10.906 -7.008 1.00 84.38 79 LEU A N 1
ATOM 613 C CA . LEU A 1 79 ? 8.031 10.547 -7.411 1.00 84.38 79 LEU A CA 1
ATOM 614 C C . LEU A 1 79 ? 7.992 9.211 -8.163 1.00 84.38 79 LEU A C 1
ATOM 616 O O . LEU A 1 79 ? 7.116 8.384 -7.897 1.00 84.38 79 LEU A O 1
ATOM 620 N N . THR A 1 80 ? 8.964 8.967 -9.045 1.00 85.56 80 THR A N 1
ATOM 621 C CA . THR A 1 80 ? 9.093 7.703 -9.786 1.00 85.56 80 THR A CA 1
ATOM 622 C C . THR A 1 80 ? 9.346 6.534 -8.833 1.00 85.56 80 THR A C 1
ATOM 624 O O . THR A 1 80 ? 8.625 5.537 -8.869 1.00 85.56 80 THR A O 1
ATOM 627 N N . LYS A 1 81 ? 10.299 6.677 -7.906 1.00 87.75 81 LYS A N 1
ATOM 628 C CA . LYS A 1 81 ? 10.614 5.682 -6.869 1.00 87.75 81 LYS A CA 1
ATOM 629 C C . LYS A 1 81 ? 9.414 5.406 -5.960 1.00 87.75 81 LYS A C 1
ATOM 631 O O . LYS A 1 81 ? 9.081 4.249 -5.712 1.00 87.75 81 LYS A O 1
ATOM 636 N N . SER A 1 82 ? 8.705 6.451 -5.534 1.00 87.12 82 SER A N 1
ATOM 637 C CA . SER A 1 82 ? 7.478 6.332 -4.736 1.00 87.12 82 SER A CA 1
ATOM 638 C C . SER A 1 82 ? 6.365 5.577 -5.477 1.00 87.12 82 SER A C 1
ATOM 640 O O . SER A 1 82 ? 5.732 4.682 -4.904 1.00 87.12 82 SER A O 1
ATOM 642 N N . SER A 1 83 ? 6.154 5.879 -6.764 1.00 85.75 83 SER A N 1
ATOM 643 C CA . SER A 1 83 ? 5.196 5.164 -7.618 1.00 85.75 83 SER A CA 1
ATOM 644 C C . SER A 1 83 ? 5.596 3.701 -7.831 1.00 85.75 83 SER A C 1
ATOM 646 O O . SER A 1 83 ? 4.741 2.812 -7.832 1.00 85.75 83 SER A O 1
ATOM 648 N N . LEU A 1 84 ? 6.894 3.425 -7.951 1.00 89.81 84 LEU A N 1
ATOM 649 C CA . LEU A 1 84 ? 7.415 2.074 -8.101 1.00 89.81 84 LEU A CA 1
ATOM 650 C C . LEU A 1 84 ? 7.190 1.231 -6.838 1.00 89.81 84 LEU A C 1
ATOM 652 O O . LEU A 1 84 ? 6.701 0.109 -6.951 1.00 89.81 84 LEU A O 1
ATOM 656 N N . HIS A 1 85 ? 7.447 1.782 -5.645 1.00 90.94 85 HIS A N 1
ATOM 657 C CA . HIS A 1 85 ? 7.111 1.136 -4.369 1.00 90.94 85 HIS A CA 1
ATOM 658 C C . HIS A 1 85 ? 5.612 0.826 -4.259 1.00 90.94 85 HIS A C 1
ATOM 660 O O . HIS A 1 85 ? 5.237 -0.272 -3.848 1.00 90.94 85 HIS A O 1
ATOM 666 N N . GLN A 1 86 ? 4.748 1.752 -4.688 1.00 87.50 86 GLN A N 1
ATOM 667 C CA . GLN A 1 86 ? 3.298 1.543 -4.705 1.00 87.50 86 GLN A CA 1
ATOM 668 C C . GLN A 1 86 ? 2.903 0.359 -5.602 1.00 87.50 86 GLN A C 1
ATOM 670 O O . GLN A 1 86 ? 2.182 -0.541 -5.168 1.00 87.50 86 GLN A O 1
ATOM 675 N N . ARG A 1 87 ? 3.404 0.327 -6.842 1.00 87.88 87 ARG A N 1
ATOM 676 C CA . ARG A 1 87 ? 3.125 -0.761 -7.794 1.00 87.88 87 ARG A CA 1
ATOM 677 C C . ARG A 1 87 ? 3.706 -2.094 -7.319 1.00 87.88 87 ARG A C 1
ATOM 679 O O . ARG A 1 87 ? 3.045 -3.126 -7.446 1.00 87.88 87 ARG A O 1
ATOM 686 N N . TYR A 1 88 ? 4.893 -2.072 -6.710 1.00 90.94 88 TYR A N 1
ATOM 687 C CA . TYR A 1 88 ? 5.505 -3.269 -6.142 1.00 90.94 88 TYR A CA 1
ATOM 688 C C . TYR A 1 88 ? 4.659 -3.830 -4.993 1.00 90.94 88 TYR A C 1
ATOM 690 O O . TYR A 1 88 ? 4.318 -5.016 -5.006 1.00 90.94 88 TYR A O 1
ATOM 698 N N . GLY A 1 89 ? 4.231 -2.971 -4.063 1.00 91.31 89 GLY A N 1
ATOM 699 C CA . GLY A 1 89 ? 3.333 -3.339 -2.971 1.00 91.31 89 GLY A CA 1
ATOM 700 C C . GLY A 1 89 ? 2.042 -3.990 -3.470 1.00 91.31 89 GLY A C 1
ATOM 701 O O . GLY A 1 89 ? 1.654 -5.041 -2.964 1.00 91.31 89 GLY A O 1
ATOM 702 N N . TRP A 1 90 ? 1.421 -3.450 -4.525 1.00 88.50 90 TRP A N 1
ATOM 703 C CA . TRP A 1 90 ? 0.240 -4.071 -5.141 1.00 88.50 90 TRP A CA 1
ATOM 704 C C . TRP A 1 90 ? 0.520 -5.464 -5.706 1.00 88.50 90 TRP A C 1
ATOM 706 O O . TRP A 1 90 ? -0.264 -6.381 -5.473 1.00 88.50 90 TRP A O 1
ATOM 716 N N . SER A 1 91 ? 1.642 -5.653 -6.403 1.00 89.12 91 SER A N 1
ATOM 717 C CA . SER A 1 91 ? 1.997 -6.966 -6.956 1.00 89.12 91 SER A CA 1
ATOM 718 C C . SER A 1 91 ? 2.223 -8.026 -5.866 1.00 89.12 91 SER A C 1
ATOM 720 O O . SER A 1 91 ? 1.820 -9.180 -6.015 1.00 89.12 91 SER A O 1
ATOM 722 N N . LEU A 1 92 ? 2.825 -7.635 -4.739 1.00 90.94 92 LEU A N 1
ATOM 723 C CA . LEU A 1 92 ? 3.045 -8.505 -3.583 1.00 90.94 92 LEU A CA 1
ATOM 724 C C . LEU A 1 92 ? 1.728 -8.829 -2.879 1.00 90.94 92 LEU A C 1
ATOM 726 O O . LEU A 1 92 ? 1.501 -9.975 -2.489 1.00 90.94 92 LEU A O 1
ATOM 730 N N . PHE A 1 93 ? 0.842 -7.839 -2.778 1.00 89.94 93 PHE A N 1
ATOM 731 C CA . PHE A 1 93 ? -0.494 -8.002 -2.222 1.00 89.94 93 PHE A CA 1
ATOM 732 C C . PHE A 1 93 ? -1.329 -8.997 -3.036 1.00 89.94 93 PHE A C 1
ATOM 734 O O . PHE A 1 93 ? -1.906 -9.918 -2.463 1.00 89.94 93 PHE A O 1
ATOM 741 N N . ALA A 1 94 ? -1.314 -8.888 -4.371 1.00 87.06 94 ALA A N 1
ATOM 742 C CA . ALA A 1 94 ? -1.970 -9.839 -5.276 1.00 87.06 94 ALA A CA 1
ATOM 743 C C . ALA A 1 94 ? -1.486 -11.283 -5.054 1.00 87.06 94 ALA A C 1
ATOM 745 O O . ALA A 1 94 ? -2.248 -12.242 -5.162 1.00 87.06 94 ALA A O 1
ATOM 746 N N . ARG A 1 95 ? -0.205 -11.440 -4.696 1.00 88.44 95 ARG A N 1
ATOM 747 C CA . ARG A 1 95 ? 0.442 -12.725 -4.396 1.00 88.44 95 ARG A CA 1
ATOM 748 C C . ARG A 1 95 ? 0.249 -13.188 -2.945 1.00 88.44 95 ARG A C 1
ATOM 750 O O . ARG A 1 95 ? 0.861 -14.181 -2.559 1.00 88.44 95 ARG A O 1
ATOM 757 N N . LYS A 1 96 ? -0.573 -12.492 -2.149 1.00 88.62 96 LYS A N 1
ATOM 758 C CA . LYS A 1 96 ? -0.805 -12.731 -0.712 1.00 88.62 96 LYS A CA 1
ATOM 759 C C . LYS A 1 96 ? 0.446 -12.609 0.173 1.00 88.62 96 LYS A C 1
ATOM 761 O O . LYS A 1 96 ? 0.504 -13.161 1.269 1.00 88.62 96 LYS A O 1
ATOM 766 N N . ILE A 1 97 ? 1.460 -11.869 -0.277 1.00 91.19 97 ILE A N 1
ATOM 767 C CA . ILE A 1 97 ? 2.678 -11.587 0.497 1.00 91.19 97 ILE A CA 1
ATOM 768 C C . ILE A 1 97 ? 2.470 -10.265 1.250 1.00 91.19 97 ILE A C 1
ATOM 770 O O . ILE A 1 97 ? 3.034 -9.226 0.906 1.00 91.19 97 ILE A O 1
ATOM 774 N N . TYR A 1 98 ? 1.599 -10.292 2.260 1.00 91.38 98 TYR A N 1
ATOM 775 C CA . TYR A 1 98 ? 1.070 -9.076 2.886 1.00 91.38 98 TYR A CA 1
ATOM 776 C C . TYR A 1 98 ? 2.102 -8.263 3.671 1.00 91.38 98 TYR A C 1
ATOM 778 O O . TYR A 1 98 ? 2.131 -7.043 3.559 1.00 91.38 98 TYR A O 1
ATOM 786 N N . THR A 1 99 ? 2.973 -8.910 4.445 1.00 91.81 99 THR A N 1
ATOM 787 C CA . THR A 1 99 ? 3.990 -8.221 5.260 1.00 91.81 99 THR A CA 1
ATOM 788 C C . THR A 1 99 ? 4.933 -7.378 4.412 1.00 91.81 99 THR A C 1
ATOM 790 O O . THR A 1 99 ? 5.164 -6.209 4.714 1.00 91.81 99 THR A O 1
ATOM 793 N N . GLU A 1 100 ? 5.435 -7.951 3.320 1.00 92.56 100 GLU A N 1
ATOM 794 C CA . GLU A 1 100 ? 6.317 -7.235 2.402 1.00 92.56 100 GLU A CA 1
ATOM 795 C C . GLU A 1 100 ? 5.546 -6.184 1.595 1.00 92.56 100 GLU A C 1
ATOM 797 O O . GLU A 1 100 ? 6.042 -5.075 1.422 1.00 92.56 100 GLU A O 1
ATOM 802 N N . ALA A 1 101 ? 4.304 -6.469 1.185 1.00 92.25 101 ALA A N 1
ATOM 803 C CA . ALA A 1 101 ? 3.452 -5.485 0.516 1.00 92.25 101 ALA A CA 1
ATOM 804 C C . ALA A 1 101 ? 3.251 -4.223 1.369 1.00 92.25 101 ALA A C 1
ATOM 806 O O . ALA A 1 101 ? 3.470 -3.110 0.893 1.00 92.25 101 ALA A O 1
ATOM 807 N N . ILE A 1 102 ? 2.897 -4.393 2.648 1.00 92.69 102 ILE A N 1
ATOM 808 C CA . ILE A 1 102 ? 2.728 -3.284 3.592 1.00 92.69 102 ILE A CA 1
ATOM 809 C C . ILE A 1 102 ? 4.040 -2.516 3.780 1.00 92.69 102 ILE A C 1
ATOM 811 O O . ILE A 1 102 ? 4.025 -1.287 3.780 1.00 92.69 102 ILE A O 1
ATOM 815 N N . ARG A 1 103 ? 5.185 -3.209 3.857 1.00 93.25 103 ARG A N 1
ATOM 816 C CA . ARG A 1 103 ? 6.500 -2.556 3.926 1.00 93.25 103 ARG A CA 1
ATOM 817 C C . ARG A 1 103 ? 6.759 -1.661 2.712 1.00 93.25 103 ARG A C 1
ATOM 819 O O . ARG A 1 103 ? 7.234 -0.542 2.884 1.00 93.25 103 ARG A O 1
ATOM 826 N N . GLN A 1 104 ? 6.431 -2.127 1.506 1.00 92.06 104 GLN A N 1
ATOM 827 C CA . GLN A 1 104 ? 6.561 -1.324 0.287 1.00 92.06 104 GLN A CA 1
ATOM 828 C C . GLN A 1 104 ? 5.624 -0.112 0.301 1.00 92.06 104 GLN A C 1
ATOM 830 O O . GLN A 1 104 ? 6.043 0.984 -0.064 1.00 92.06 104 GLN A O 1
ATOM 835 N N . PHE A 1 105 ? 4.389 -0.260 0.787 1.00 90.69 105 PHE A N 1
ATOM 836 C CA . PHE A 1 105 ? 3.482 0.880 0.932 1.00 90.69 105 PHE A CA 1
ATOM 837 C C . PHE A 1 105 ? 3.982 1.915 1.944 1.00 90.69 105 PHE A C 1
ATOM 839 O O . PHE A 1 105 ? 3.808 3.103 1.701 1.00 90.69 105 PHE A O 1
ATOM 846 N N . SER A 1 106 ? 4.650 1.505 3.027 1.00 88.88 106 SER A N 1
ATOM 847 C CA . SER A 1 106 ? 5.294 2.435 3.971 1.00 88.88 106 SER A CA 1
ATOM 848 C C . SER A 1 106 ? 6.431 3.248 3.354 1.00 88.88 106 SER A C 1
ATOM 850 O O . SER A 1 106 ? 6.710 4.346 3.824 1.00 88.88 106 SER A O 1
ATOM 852 N N . LEU A 1 107 ? 7.116 2.698 2.347 1.00 88.38 107 LEU A N 1
ATOM 853 C CA . LEU A 1 107 ? 8.195 3.380 1.623 1.00 88.38 107 LEU A CA 1
ATOM 854 C C . LEU A 1 107 ? 7.672 4.304 0.522 1.00 88.38 107 LEU A C 1
ATOM 856 O O . LEU A 1 107 ? 8.397 5.172 0.039 1.00 88.38 107 LEU A O 1
ATOM 860 N N . SER A 1 108 ? 6.420 4.120 0.114 1.00 85.12 108 SER A N 1
ATOM 861 C CA . SER A 1 108 ? 5.755 5.018 -0.813 1.00 85.12 108 SER A CA 1
ATOM 862 C C . SER A 1 108 ? 5.315 6.281 -0.072 1.00 85.12 108 SER A C 1
ATOM 864 O O . SER A 1 108 ? 4.692 6.208 0.983 1.00 85.12 108 SER A O 1
ATOM 866 N N . SER A 1 109 ? 5.569 7.453 -0.651 1.00 76.62 109 SER A N 1
ATOM 867 C CA . SER A 1 109 ? 5.071 8.744 -0.146 1.00 76.62 109 SER A CA 1
ATOM 868 C C . SER A 1 109 ? 3.573 8.959 -0.417 1.00 76.62 109 SER A C 1
ATOM 870 O O . SER A 1 109 ? 3.101 10.087 -0.483 1.00 76.62 109 SER A O 1
ATOM 872 N N . LYS A 1 110 ? 2.811 7.887 -0.649 1.00 78.44 110 LYS A N 1
ATOM 873 C CA . LYS A 1 110 ? 1.400 7.940 -1.037 1.00 78.44 110 LYS A CA 1
ATOM 874 C C . LYS A 1 110 ? 0.488 7.899 0.183 1.00 78.44 110 LYS A C 1
ATOM 876 O O . LYS A 1 110 ? 0.784 7.254 1.185 1.00 78.44 110 LYS A O 1
ATOM 881 N N . SER A 1 111 ? -0.671 8.543 0.046 1.00 80.56 111 SER A N 1
ATOM 882 C CA . SER A 1 111 ? -1.710 8.591 1.076 1.00 80.56 111 SER A CA 1
ATOM 883 C C . SER A 1 111 ? -2.117 7.183 1.555 1.00 80.56 111 SER A C 1
ATOM 885 O O . SER A 1 111 ? -2.341 6.297 0.716 1.00 80.56 111 SER A O 1
ATOM 887 N N . PRO A 1 112 ? -2.320 6.972 2.874 1.00 84.38 112 PRO A N 1
ATOM 888 C CA . PRO A 1 112 ? -2.817 5.708 3.433 1.00 84.38 112 PRO A CA 1
ATOM 889 C C . PRO A 1 112 ? -4.148 5.239 2.830 1.00 84.38 112 PRO A C 1
ATOM 891 O O . PRO A 1 112 ? -4.457 4.046 2.847 1.00 84.38 112 PRO A O 1
ATOM 894 N N . ARG A 1 113 ? -4.918 6.161 2.237 1.00 85.00 113 ARG A N 1
ATOM 895 C CA . ARG A 1 113 ? -6.151 5.885 1.484 1.00 85.00 113 ARG A CA 1
ATOM 896 C C . ARG A 1 113 ? -5.944 4.850 0.381 1.00 85.00 113 ARG A C 1
ATOM 898 O O . ARG A 1 113 ? -6.787 3.979 0.185 1.00 85.00 113 ARG A O 1
ATOM 905 N N . HIS A 1 114 ? -4.798 4.878 -0.299 1.00 82.94 114 HIS A N 1
ATOM 906 C CA . HIS A 1 114 ? -4.493 3.901 -1.345 1.00 82.94 114 HIS A CA 1
ATOM 907 C C . HIS A 1 114 ? -4.351 2.474 -0.810 1.00 82.94 114 HIS A C 1
ATOM 909 O O . HIS A 1 114 ? -4.703 1.532 -1.518 1.00 82.94 114 HIS A O 1
ATOM 915 N N . VAL A 1 115 ? -3.855 2.314 0.419 1.00 87.88 115 VAL A N 1
ATOM 916 C CA . VAL A 1 115 ? -3.739 1.005 1.075 1.00 87.88 115 VAL A CA 1
ATOM 917 C C . VAL A 1 115 ? -5.096 0.567 1.604 1.00 87.88 115 VAL A C 1
ATOM 919 O O . VAL A 1 115 ? -5.511 -0.558 1.358 1.00 87.88 115 VAL A O 1
ATOM 922 N N . LEU A 1 116 ? -5.826 1.470 2.263 1.00 88.00 116 LEU A N 1
ATOM 923 C CA . LEU A 1 116 ? -7.156 1.190 2.811 1.00 88.00 116 LEU A CA 1
ATOM 924 C C . LEU A 1 116 ? -8.190 0.840 1.733 1.00 88.00 116 LEU A C 1
ATOM 926 O O . LEU A 1 116 ? -9.107 0.066 1.986 1.00 88.00 116 LEU A O 1
ATOM 930 N N . ARG A 1 117 ? -7.997 1.314 0.498 1.00 85.81 117 ARG A N 1
ATOM 931 C CA . ARG A 1 117 ? -8.782 0.890 -0.666 1.00 85.81 117 ARG A CA 1
ATOM 932 C C . ARG A 1 117 ? -8.706 -0.620 -0.945 1.00 85.81 117 ARG A C 1
ATOM 934 O O . ARG A 1 117 ? -9.628 -1.153 -1.551 1.00 85.81 117 ARG A O 1
ATOM 941 N N . LEU A 1 118 ? -7.636 -1.296 -0.522 1.00 85.75 118 LEU A N 1
ATOM 942 C CA . LEU A 1 118 ? -7.485 -2.754 -0.636 1.00 85.75 118 LEU A CA 1
ATOM 943 C C . LEU A 1 118 ? -8.263 -3.518 0.449 1.00 85.75 118 LEU A C 1
ATOM 945 O O . LEU A 1 118 ? -8.334 -4.741 0.397 1.00 85.75 118 LEU A O 1
ATOM 949 N N . TYR A 1 119 ? -8.820 -2.804 1.432 1.00 88.19 119 TYR A N 1
ATOM 950 C CA . TYR A 1 119 ? -9.547 -3.361 2.568 1.00 88.19 119 TYR A CA 1
ATOM 951 C C . TYR A 1 119 ? -10.900 -2.654 2.747 1.00 88.19 119 TYR A C 1
ATOM 953 O O . TYR A 1 119 ? -11.138 -2.016 3.776 1.00 88.19 119 TYR A O 1
ATOM 961 N N . PRO A 1 120 ? -11.816 -2.743 1.765 1.00 85.12 120 PRO A N 1
ATOM 962 C CA . PRO A 1 120 ? -13.091 -2.029 1.821 1.00 85.12 120 PRO A CA 1
ATOM 963 C C . PRO A 1 120 ? -13.964 -2.418 3.024 1.00 85.12 120 PRO A C 1
ATOM 965 O O . PRO A 1 120 ? -14.785 -1.611 3.444 1.00 85.12 120 PRO A O 1
ATOM 968 N N . GLY A 1 121 ? -13.779 -3.614 3.598 1.00 84.50 121 GLY A N 1
ATOM 969 C CA . GLY A 1 121 ? -14.480 -4.058 4.809 1.00 84.50 121 GLY A CA 1
ATOM 970 C C . GLY A 1 121 ? -14.019 -3.397 6.115 1.00 84.50 121 GLY A C 1
ATOM 971 O O . GLY A 1 121 ? -14.688 -3.554 7.123 1.00 84.50 121 GLY A O 1
ATOM 972 N N . LEU A 1 122 ? -12.903 -2.659 6.114 1.00 85.81 122 LEU A N 1
ATOM 973 C CA . LEU A 1 122 ? -12.420 -1.907 7.283 1.00 85.81 122 LEU A CA 1
ATOM 974 C C . LEU A 1 122 ? -12.883 -0.444 7.287 1.00 85.81 122 LEU A C 1
ATOM 976 O O . LEU A 1 122 ? -12.537 0.320 8.188 1.00 85.81 122 LEU A O 1
ATOM 980 N N . LEU A 1 123 ? -13.561 -0.020 6.221 1.00 86.38 123 LEU A N 1
ATOM 981 C CA . LEU A 1 123 ? -13.932 1.368 6.002 1.00 86.38 123 LEU A CA 1
ATOM 982 C C . LEU A 1 123 ? -15.336 1.647 6.541 1.00 86.38 123 LEU A C 1
ATOM 984 O O . LEU A 1 123 ? -16.211 0.804 6.347 1.00 86.38 123 LEU A O 1
ATOM 988 N N . PRO A 1 124 ? -15.588 2.856 7.081 1.00 84.62 124 PRO A N 1
ATOM 989 C CA . PRO A 1 124 ? -16.945 3.292 7.386 1.00 84.62 124 PRO A CA 1
ATOM 990 C C . PRO A 1 124 ? -17.850 3.206 6.157 1.00 84.62 124 PRO A C 1
ATOM 992 O O . PRO A 1 124 ? -17.394 3.453 5.034 1.00 84.62 124 PRO A O 1
ATOM 995 N N . GLU A 1 125 ? -19.142 2.959 6.362 1.00 82.94 125 GLU A N 1
ATOM 996 C CA . GLU A 1 125 ? -20.116 2.756 5.282 1.00 82.94 125 GLU A CA 1
ATOM 997 C C . GLU A 1 125 ? -20.060 3.828 4.179 1.00 82.94 125 GLU A C 1
ATOM 999 O O . GLU A 1 125 ? -20.023 3.515 2.984 1.00 82.94 125 GLU A O 1
ATOM 1004 N N . ALA A 1 126 ? -19.981 5.106 4.565 1.00 80.31 126 ALA A N 1
ATOM 1005 C CA . ALA A 1 126 ? -19.915 6.216 3.616 1.00 80.31 126 ALA A CA 1
ATOM 1006 C C . ALA A 1 126 ? -18.621 6.208 2.777 1.00 80.31 126 ALA A C 1
ATOM 1008 O O . ALA A 1 126 ? -18.659 6.505 1.580 1.00 80.31 126 ALA A O 1
ATOM 1009 N N . ALA A 1 127 ? -17.482 5.828 3.367 1.00 82.06 127 ALA A N 1
ATOM 1010 C CA . ALA A 1 127 ? -16.216 5.683 2.649 1.00 82.06 127 ALA A CA 1
ATOM 1011 C C . ALA A 1 127 ? -16.216 4.428 1.769 1.00 82.06 127 ALA A C 1
ATOM 1013 O O . ALA A 1 127 ? -15.767 4.481 0.626 1.00 82.06 127 ALA A O 1
ATOM 1014 N N . ARG A 1 128 ? -16.765 3.315 2.266 1.00 83.62 128 ARG A N 1
ATOM 1015 C CA . ARG A 1 128 ? -16.885 2.046 1.541 1.00 83.62 128 ARG A CA 1
ATOM 1016 C C . ARG A 1 128 ? -17.686 2.213 0.251 1.00 83.62 128 ARG A C 1
ATOM 1018 O O . ARG A 1 128 ? -17.212 1.832 -0.820 1.00 83.62 128 ARG A O 1
ATOM 1025 N N . ALA A 1 129 ? -18.855 2.850 0.327 1.00 81.06 129 ALA A N 1
ATOM 1026 C CA . ALA A 1 129 ? -19.684 3.150 -0.840 1.00 81.06 129 ALA A CA 1
ATOM 1027 C C . ALA A 1 129 ? -18.945 4.032 -1.859 1.00 81.06 129 ALA A C 1
ATOM 1029 O O . ALA A 1 129 ? -18.999 3.788 -3.068 1.00 81.06 129 ALA A O 1
ATOM 1030 N N . ALA A 1 130 ? -18.208 5.030 -1.371 1.00 80.00 130 ALA A N 1
ATOM 1031 C CA . ALA A 1 130 ? -17.468 5.940 -2.225 1.00 80.00 130 ALA A CA 1
ATOM 1032 C C . ALA A 1 130 ? -16.290 5.234 -2.930 1.00 80.00 130 ALA A C 1
ATOM 1034 O O . ALA A 1 130 ? -16.147 5.354 -4.146 1.00 80.00 130 ALA A O 1
ATOM 1035 N N . VAL A 1 131 ? -15.531 4.385 -2.228 1.00 77.00 131 VAL A N 1
ATOM 1036 C CA . VAL A 1 131 ? -14.419 3.602 -2.800 1.00 77.00 131 VAL A CA 1
ATOM 1037 C C . VAL A 1 131 ? -14.878 2.644 -3.895 1.00 77.00 131 VAL A C 1
ATOM 1039 O O . VAL A 1 131 ? -14.187 2.490 -4.907 1.00 77.00 131 VAL A O 1
ATOM 1042 N N . LEU A 1 132 ? -16.048 2.026 -3.725 1.00 74.06 132 LEU A N 1
ATOM 1043 C CA . LEU A 1 132 ? -16.644 1.149 -4.735 1.00 74.06 132 LEU A CA 1
ATOM 1044 C C . LEU A 1 132 ? -17.023 1.906 -6.017 1.00 74.06 132 LEU A C 1
ATOM 1046 O O . LEU A 1 132 ? -17.022 1.314 -7.096 1.00 74.06 132 LEU A O 1
ATOM 1050 N N . SER A 1 133 ? -17.307 3.208 -5.918 1.00 70.25 133 SER A N 1
ATOM 1051 C CA . SER A 1 133 ? -17.587 4.066 -7.074 1.00 70.25 133 SER A CA 1
ATOM 1052 C C . SER A 1 133 ? -16.327 4.549 -7.809 1.00 70.25 133 SER A C 1
ATOM 1054 O O . SER A 1 133 ? -16.416 4.981 -8.960 1.00 70.25 133 SER A O 1
ATOM 1056 N N . LEU A 1 134 ? -15.143 4.452 -7.187 1.00 71.12 134 LEU A N 1
ATOM 1057 C CA . LEU A 1 134 ? -13.893 4.923 -7.786 1.00 71.12 134 LEU A CA 1
ATOM 1058 C C . LEU A 1 134 ? -13.422 3.995 -8.921 1.00 71.12 134 LEU A C 1
ATOM 1060 O O . LEU A 1 134 ? -13.517 2.767 -8.798 1.00 71.12 134 LEU A O 1
ATOM 1064 N N . PRO A 1 135 ? -12.801 4.534 -9.993 1.00 66.81 135 PRO A N 1
ATOM 1065 C CA . PRO A 1 135 ? -12.235 3.724 -11.072 1.00 66.81 135 PRO A CA 1
ATOM 1066 C C . PRO A 1 135 ? -11.294 2.665 -10.507 1.00 66.81 135 PRO A C 1
ATOM 1068 O O . PRO A 1 135 ? -10.406 3.002 -9.715 1.00 66.81 135 PRO A O 1
ATOM 1071 N N . LYS A 1 136 ? -11.496 1.390 -10.867 1.00 63.75 136 LYS A N 1
ATOM 1072 C CA . LYS A 1 136 ? -10.619 0.291 -10.430 1.00 63.75 136 LYS A CA 1
ATOM 1073 C C . LYS A 1 136 ? -9.171 0.658 -10.749 1.00 63.75 136 LYS A C 1
ATOM 1075 O O . LYS A 1 136 ? -8.895 1.138 -11.848 1.00 63.75 136 LYS A O 1
ATOM 1080 N N . LEU A 1 137 ? -8.260 0.459 -9.797 1.00 63.59 137 LEU A N 1
ATOM 1081 C CA . LEU A 1 137 ? -6.843 0.725 -10.042 1.00 63.59 137 LEU A CA 1
ATOM 1082 C C . LEU A 1 137 ? -6.405 -0.180 -11.202 1.00 63.59 137 LEU A C 1
ATOM 1084 O O . LEU A 1 137 ? -6.606 -1.393 -11.160 1.00 63.59 137 LEU A O 1
ATOM 1088 N N . VAL A 1 138 ? -5.889 0.440 -12.263 1.00 52.25 138 VAL A N 1
ATOM 1089 C CA . VAL A 1 138 ? -5.701 -0.164 -13.596 1.00 52.25 138 VAL A CA 1
ATOM 1090 C C . VAL A 1 138 ? -4.784 -1.401 -13.560 1.00 52.25 138 VAL A C 1
ATOM 1092 O O . VAL A 1 138 ? -4.930 -2.295 -14.395 1.00 52.25 138 VAL A O 1
ATOM 1095 N N . ASP A 1 139 ? -3.945 -1.500 -12.525 1.00 54.69 139 ASP A N 1
ATOM 1096 C CA . ASP A 1 139 ? -2.973 -2.575 -12.302 1.00 54.69 139 ASP A CA 1
ATOM 1097 C C . ASP A 1 139 ? -3.445 -3.668 -11.308 1.00 54.69 139 ASP A C 1
ATOM 1099 O O . ASP A 1 139 ? -2.740 -4.650 -11.102 1.00 54.69 139 ASP A O 1
ATOM 1103 N N . LEU A 1 140 ? -4.639 -3.555 -10.703 1.00 56.12 140 LEU A N 1
ATOM 1104 C CA . LEU A 1 140 ? -5.152 -4.489 -9.674 1.00 56.12 140 LEU A CA 1
ATOM 1105 C C . LEU A 1 140 ? -5.996 -5.653 -10.230 1.00 56.12 140 LEU A C 1
ATOM 1107 O O . LEU A 1 140 ? -6.846 -6.184 -9.517 1.00 56.12 140 LEU A O 1
ATOM 1111 N N . LYS A 1 141 ? -5.821 -6.063 -11.493 1.00 55.22 141 LYS A N 1
ATOM 1112 C CA . LYS A 1 141 ? -6.716 -7.057 -12.131 1.00 55.22 141 LYS A CA 1
ATOM 1113 C C . LYS A 1 141 ? -6.843 -8.388 -11.368 1.00 55.22 141 LYS A C 1
ATOM 1115 O O . LYS A 1 141 ? -7.875 -9.040 -11.508 1.00 55.22 141 LYS A O 1
ATOM 1120 N N . ASP A 1 142 ? -5.865 -8.721 -10.526 1.00 55.94 142 ASP A N 1
ATOM 1121 C CA . ASP A 1 142 ? -5.790 -9.991 -9.796 1.00 55.94 142 ASP A CA 1
ATOM 1122 C C . ASP A 1 142 ? -5.940 -9.864 -8.267 1.00 55.94 142 ASP A C 1
ATOM 1124 O O . ASP A 1 142 ? -5.892 -10.872 -7.559 1.00 55.94 142 ASP A O 1
ATOM 1128 N N . CYS A 1 143 ? -6.135 -8.656 -7.727 1.00 64.50 143 CYS A N 1
ATOM 1129 C CA . CYS A 1 143 ? -6.289 -8.481 -6.281 1.00 64.50 143 CYS A CA 1
ATOM 1130 C C . CYS A 1 143 ? -7.720 -8.802 -5.846 1.00 64.50 143 CYS A C 1
ATOM 1132 O O . CYS A 1 143 ? -8.668 -8.124 -6.242 1.00 64.50 143 CYS A O 1
ATOM 1134 N N . LYS A 1 144 ? -7.862 -9.834 -5.010 1.00 72.50 144 LYS A N 1
ATOM 1135 C CA . LYS A 1 144 ? -9.091 -10.102 -4.258 1.00 72.50 144 LYS A CA 1
ATOM 1136 C C . LYS A 1 144 ? -9.025 -9.394 -2.912 1.00 72.50 144 LYS A C 1
ATOM 1138 O O . LYS A 1 144 ? -7.957 -9.356 -2.299 1.00 72.50 144 LYS A O 1
ATOM 1143 N N . ASP A 1 145 ? -10.166 -8.880 -2.475 1.00 80.19 145 ASP A N 1
ATOM 1144 C CA . ASP A 1 145 ? -10.306 -8.291 -1.148 1.00 80.19 145 ASP A CA 1
ATOM 1145 C C . ASP A 1 145 ? -10.022 -9.371 -0.085 1.00 80.19 145 ASP A C 1
ATOM 1147 O O . ASP A 1 145 ? -10.518 -10.495 -0.234 1.00 80.19 145 ASP A O 1
ATOM 1151 N N . PRO A 1 146 ? -9.208 -9.077 0.946 1.00 81.56 146 PRO A N 1
ATOM 1152 C CA . PRO A 1 146 ? -8.957 -10.007 2.041 1.00 81.56 146 PRO A CA 1
ATOM 1153 C C . PRO A 1 146 ? -10.253 -10.313 2.786 1.00 81.56 146 PRO A C 1
ATOM 1155 O O . PRO A 1 146 ? -10.957 -9.393 3.207 1.00 81.56 146 PRO A O 1
ATOM 1158 N N . ASP A 1 147 ? -10.549 -11.597 2.960 1.00 80.00 147 ASP A N 1
ATOM 1159 C CA . ASP A 1 147 ? -11.723 -12.037 3.709 1.00 80.00 147 ASP A CA 1
ATOM 1160 C C . ASP A 1 147 ? -11.393 -12.079 5.216 1.00 80.00 147 ASP A C 1
ATOM 1162 O O . ASP A 1 147 ? -10.449 -12.781 5.599 1.00 80.00 147 ASP A O 1
ATOM 1166 N N . PRO A 1 148 ? -12.115 -11.335 6.080 1.00 76.25 148 PRO A N 1
ATOM 1167 C CA . PRO A 1 148 ? -11.875 -11.338 7.524 1.00 76.25 148 PRO A CA 1
ATOM 1168 C C . PRO A 1 148 ? -12.068 -12.717 8.169 1.00 76.25 148 PRO A C 1
ATOM 1170 O O . PRO A 1 148 ? -11.398 -13.014 9.155 1.00 76.25 148 PRO A O 1
ATOM 1173 N N . ASP A 1 149 ? -12.909 -13.584 7.597 1.00 75.06 149 ASP A N 1
ATOM 1174 C CA . ASP A 1 149 ? -13.183 -14.917 8.146 1.00 75.06 149 ASP A CA 1
ATOM 1175 C C . ASP A 1 149 ? -12.174 -15.971 7.651 1.00 75.06 149 ASP A C 1
ATOM 1177 O O . ASP A 1 149 ? -12.055 -17.076 8.198 1.00 75.06 149 ASP A O 1
ATOM 1181 N N . ALA A 1 150 ? -11.407 -15.652 6.605 1.00 81.00 150 ALA A N 1
ATOM 1182 C CA . ALA A 1 150 ? -10.437 -16.569 6.034 1.00 81.00 150 ALA A CA 1
ATOM 1183 C C . ALA A 1 150 ? -9.111 -16.530 6.805 1.00 81.00 150 ALA A C 1
ATOM 1185 O O . ALA A 1 150 ? -8.344 -15.571 6.750 1.00 81.00 150 ALA A O 1
ATOM 1186 N N . ILE A 1 151 ? -8.744 -17.661 7.417 1.00 76.19 151 ILE A N 1
ATOM 1187 C CA . ILE A 1 151 ? -7.480 -17.833 8.166 1.00 76.19 151 ILE A CA 1
ATOM 1188 C C . ILE A 1 151 ? -6.242 -17.411 7.348 1.00 76.19 151 ILE A C 1
ATOM 1190 O O . ILE A 1 151 ? -5.269 -16.903 7.901 1.00 76.19 151 ILE A O 1
ATOM 1194 N N . GLN A 1 152 ? -6.262 -17.619 6.027 1.00 77.06 152 GLN A N 1
ATOM 1195 C CA . GLN A 1 152 ? -5.153 -17.252 5.135 1.00 77.06 152 GLN A CA 1
ATOM 1196 C C . GLN A 1 152 ? -4.966 -15.735 5.010 1.00 77.06 152 GLN A C 1
ATOM 1198 O O . GLN A 1 152 ? -3.842 -15.270 4.825 1.00 77.06 152 GLN A O 1
ATOM 1203 N N . ASP A 1 153 ? -6.051 -14.979 5.140 1.00 83.50 153 ASP A N 1
ATOM 1204 C CA . ASP A 1 153 ? -6.083 -13.536 4.933 1.00 83.50 153 ASP A CA 1
ATOM 1205 C C . ASP A 1 153 ? -5.962 -12.777 6.270 1.00 83.50 153 ASP A C 1
ATOM 1207 O O . ASP A 1 153 ? -5.630 -11.595 6.282 1.00 83.50 153 ASP A O 1
ATOM 1211 N N . MET A 1 154 ? -6.040 -13.472 7.415 1.00 85.38 154 MET A N 1
ATOM 1212 C CA . MET A 1 154 ? -5.688 -12.935 8.743 1.00 85.38 154 MET A CA 1
ATOM 1213 C C . MET A 1 154 ? -4.278 -12.329 8.802 1.00 85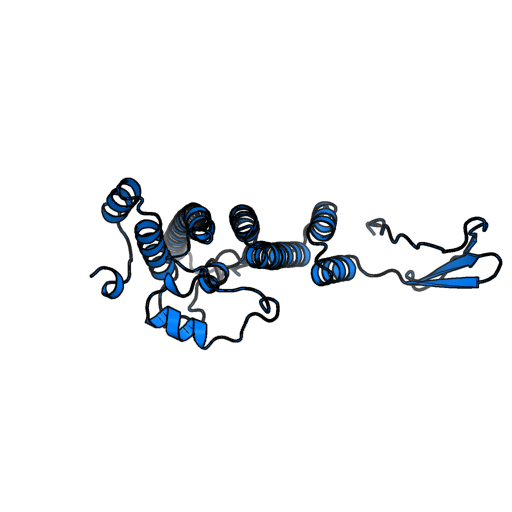.38 154 MET A C 1
ATOM 1215 O O . MET A 1 154 ? -4.019 -11.386 9.553 1.00 85.38 154 MET A O 1
ATOM 1219 N N . ALA A 1 155 ? -3.348 -12.848 7.996 1.00 87.44 155 ALA A N 1
ATOM 1220 C CA . ALA A 1 155 ? -2.009 -12.282 7.860 1.00 87.44 155 ALA A CA 1
ATOM 1221 C C . ALA A 1 155 ? -2.022 -10.863 7.256 1.00 87.44 155 ALA A C 1
ATOM 1223 O O . ALA A 1 155 ? -1.137 -10.067 7.573 1.00 87.44 155 ALA A O 1
ATOM 1224 N N . ALA A 1 156 ? -3.022 -10.533 6.432 1.00 89.62 156 ALA A N 1
ATOM 1225 C CA . ALA A 1 156 ? -3.202 -9.209 5.847 1.00 89.62 156 ALA A CA 1
ATOM 1226 C C . ALA A 1 156 ? -3.532 -8.171 6.925 1.00 89.62 156 ALA A C 1
ATOM 1228 O O . ALA A 1 156 ? -2.830 -7.168 7.052 1.00 89.62 156 ALA A O 1
ATOM 1229 N N . PHE A 1 157 ? -4.523 -8.463 7.772 1.00 90.06 157 PHE A N 1
ATOM 1230 C CA . PHE A 1 157 ? -4.942 -7.578 8.864 1.00 90.06 157 PHE A CA 1
ATOM 1231 C C . PHE A 1 157 ? -3.843 -7.405 9.922 1.00 90.06 157 PHE A C 1
ATOM 1233 O O . PHE A 1 157 ? -3.550 -6.283 10.340 1.00 90.06 157 PHE A O 1
ATOM 1240 N N . LYS A 1 158 ? -3.142 -8.492 10.279 1.00 90.31 158 LYS A N 1
ATOM 1241 C CA . LYS A 1 158 ? -1.983 -8.433 11.190 1.00 90.31 158 LYS A CA 1
ATOM 1242 C C . LYS A 1 158 ? -0.842 -7.576 10.645 1.00 90.31 158 LYS A C 1
ATOM 1244 O O . LYS A 1 158 ? -0.228 -6.829 11.401 1.00 90.31 158 LYS A O 1
ATOM 1249 N N . ALA A 1 159 ? -0.548 -7.669 9.347 1.00 91.69 159 ALA A N 1
ATOM 1250 C CA . ALA A 1 159 ? 0.477 -6.842 8.712 1.00 91.69 159 ALA A CA 1
ATOM 1251 C C . ALA A 1 159 ? 0.053 -5.367 8.611 1.00 91.69 159 ALA A C 1
ATOM 1253 O O . ALA A 1 159 ? 0.894 -4.478 8.731 1.00 91.69 159 ALA A O 1
ATOM 1254 N N . LEU A 1 160 ? -1.241 -5.103 8.410 1.00 93.00 160 LEU A N 1
ATOM 1255 C CA . LEU A 1 160 ? -1.793 -3.760 8.255 1.00 93.00 160 LEU A CA 1
ATOM 1256 C C . LEU A 1 160 ? -1.809 -2.962 9.569 1.00 93.00 160 LEU A C 1
ATOM 1258 O O . LEU A 1 160 ? -1.567 -1.756 9.557 1.00 93.00 160 LEU A O 1
ATOM 1262 N N . LEU A 1 161 ? -2.057 -3.612 10.707 1.00 91.44 161 LEU A N 1
ATOM 1263 C CA . LEU A 1 161 ? -2.162 -2.954 12.012 1.00 91.44 161 LEU A CA 1
ATOM 1264 C C . LEU A 1 161 ? -0.963 -2.045 12.376 1.00 91.44 161 LEU A C 1
ATOM 1266 O O . LEU A 1 161 ? -1.194 -0.866 12.669 1.00 91.44 161 LEU A O 1
ATOM 1270 N N . PRO A 1 162 ? 0.308 -2.504 12.339 1.00 91.56 162 PRO A N 1
ATOM 1271 C CA . PRO A 1 162 ? 1.449 -1.642 12.659 1.00 91.56 162 PRO A CA 1
ATOM 1272 C C . PRO A 1 162 ? 1.594 -0.475 11.676 1.00 91.56 162 PRO A C 1
ATOM 1274 O O . PRO A 1 162 ? 1.975 0.624 12.082 1.00 91.56 162 PRO A O 1
ATOM 1277 N N . TYR A 1 163 ? 1.237 -0.680 10.405 1.00 91.56 163 TYR A N 1
ATOM 1278 C CA . TYR A 1 163 ? 1.219 0.387 9.408 1.00 91.56 163 TYR A CA 1
ATOM 1279 C C . TYR A 1 163 ? 0.198 1.467 9.765 1.00 91.56 163 TYR A C 1
ATOM 1281 O O . TYR A 1 163 ? 0.556 2.640 9.827 1.00 91.56 163 TYR A O 1
ATOM 1289 N N . LEU A 1 164 ? -1.046 1.097 10.079 1.00 90.88 164 LEU A N 1
ATOM 1290 C CA . LEU A 1 164 ? -2.076 2.072 10.447 1.00 90.88 164 LEU A CA 1
ATOM 1291 C C . LEU A 1 164 ? -1.719 2.832 11.728 1.00 90.88 164 LEU A C 1
ATOM 1293 O O . LEU A 1 164 ? -1.902 4.046 11.795 1.00 90.88 164 LEU A O 1
ATOM 1297 N N . GLN A 1 165 ? -1.140 2.154 12.722 1.00 90.50 165 GLN A N 1
ATOM 1298 C CA . GLN A 1 165 ? -0.654 2.806 13.941 1.00 90.50 165 GLN A CA 1
ATOM 1299 C C . GLN A 1 165 ? 0.462 3.819 13.655 1.00 90.50 165 GLN A C 1
ATOM 1301 O O . GLN A 1 165 ? 0.501 4.883 14.278 1.00 90.50 165 GLN A O 1
ATOM 1306 N N . GLN A 1 166 ? 1.368 3.509 12.724 1.00 90.44 166 GLN A N 1
ATOM 1307 C CA . GLN A 1 166 ? 2.397 4.444 12.276 1.00 90.44 166 GLN A CA 1
ATOM 1308 C C . GLN A 1 166 ? 1.777 5.638 11.541 1.00 90.44 166 GLN A C 1
ATOM 1310 O O . GLN A 1 166 ? 2.096 6.779 11.866 1.00 90.44 166 GLN A O 1
ATOM 1315 N N . GLN A 1 167 ? 0.841 5.400 10.620 1.00 88.00 167 GLN A N 1
ATOM 1316 C CA . GLN A 1 167 ? 0.162 6.472 9.887 1.00 88.00 167 GLN A CA 1
ATOM 1317 C C . GLN A 1 167 ? -0.640 7.388 10.814 1.00 88.00 167 GLN A C 1
ATOM 1319 O O . GLN A 1 167 ? -0.590 8.606 10.666 1.00 88.00 167 GLN A O 1
ATOM 1324 N N . ARG A 1 168 ? -1.301 6.837 11.837 1.00 88.62 168 ARG A N 1
ATOM 1325 C CA . ARG A 1 168 ? -1.989 7.618 12.873 1.00 88.62 168 ARG A CA 1
ATOM 1326 C C . ARG A 1 168 ? -1.049 8.603 13.577 1.00 88.62 168 ARG A C 1
ATOM 1328 O O . ARG A 1 168 ? -1.439 9.745 13.812 1.00 88.62 168 ARG A O 1
ATOM 1335 N N . LYS A 1 169 ? 0.182 8.183 13.897 1.00 88.25 169 LYS A N 1
ATOM 1336 C CA . LYS A 1 169 ? 1.203 9.065 14.494 1.00 88.25 169 LYS A CA 1
ATOM 1337 C C . LYS A 1 169 ? 1.634 10.153 13.516 1.00 88.25 169 LYS A C 1
ATOM 1339 O O . LYS A 1 169 ? 1.565 11.320 13.873 1.00 88.25 169 LYS A O 1
ATOM 1344 N N . ASN A 1 170 ? 1.953 9.779 12.276 1.00 86.31 170 ASN A N 1
ATOM 1345 C CA . ASN A 1 170 ? 2.352 10.728 11.233 1.00 86.31 170 ASN A CA 1
ATOM 1346 C C . ASN A 1 170 ? 1.285 11.815 11.011 1.00 86.31 170 ASN A C 1
ATOM 1348 O O . ASN A 1 170 ? 1.606 12.997 10.935 1.00 86.31 170 ASN A O 1
ATOM 1352 N N . ILE A 1 171 ? 0.003 11.430 10.964 1.00 84.56 171 ILE A N 1
ATOM 1353 C CA . ILE A 1 171 ? -1.117 12.372 10.821 1.00 84.56 171 ILE A CA 1
ATOM 1354 C C . ILE A 1 171 ? -1.206 13.301 12.039 1.00 84.56 171 ILE A C 1
ATOM 1356 O O . ILE A 1 171 ? -1.413 14.504 11.883 1.00 84.56 171 ILE A O 1
ATOM 1360 N N . ALA A 1 172 ? -1.054 12.768 13.254 1.00 84.69 172 ALA A N 1
ATOM 1361 C CA . ALA A 1 172 ? -1.100 13.567 14.476 1.00 84.69 172 ALA A CA 1
ATOM 1362 C C . ALA A 1 172 ? 0.059 14.576 14.558 1.00 84.69 172 ALA A C 1
ATOM 1364 O O . ALA A 1 172 ? -0.168 15.734 14.923 1.00 84.69 172 ALA A O 1
ATOM 1365 N N . ASP A 1 173 ? 1.268 14.154 14.186 1.00 84.44 173 ASP A N 1
ATOM 1366 C CA . ASP A 1 173 ? 2.462 15.000 14.146 1.00 84.44 173 ASP A CA 1
ATOM 1367 C C . ASP A 1 173 ? 2.301 16.111 13.099 1.00 84.44 173 ASP A C 1
ATOM 1369 O O . ASP A 1 173 ? 2.453 17.289 13.422 1.00 84.44 173 ASP A O 1
ATOM 1373 N N . PHE A 1 174 ? 1.829 15.777 11.897 1.00 81.00 174 PHE A N 1
ATOM 1374 C CA . PHE A 1 174 ? 1.538 16.765 10.857 1.00 81.00 174 PHE A CA 1
ATOM 1375 C C . PHE A 1 174 ? 0.470 17.785 11.280 1.00 81.00 174 PHE A C 1
ATOM 1377 O O . PHE A 1 174 ? 0.630 18.995 11.109 1.00 81.00 174 PHE A O 1
ATOM 1384 N N . GLN A 1 175 ? -0.628 17.332 11.896 1.00 79.81 175 GLN A N 1
ATOM 1385 C CA . GLN A 1 175 ? -1.659 18.237 12.414 1.00 79.81 175 GLN A CA 1
ATOM 1386 C C . GLN A 1 175 ? -1.126 19.156 13.519 1.00 79.81 175 GLN A C 1
ATOM 1388 O O . GLN A 1 175 ? -1.602 20.289 13.669 1.00 79.81 175 GLN A O 1
ATOM 1393 N N . ARG A 1 176 ? -0.170 18.679 14.321 1.00 82.38 176 ARG A N 1
ATOM 1394 C CA . ARG A 1 176 ? 0.496 19.473 15.352 1.00 82.38 176 ARG A CA 1
ATOM 1395 C C . ARG A 1 176 ? 1.397 20.534 14.722 1.00 82.38 176 ARG A C 1
ATOM 1397 O O . ARG A 1 176 ? 1.226 21.707 15.051 1.00 82.38 176 ARG A O 1
ATOM 1404 N N . GLU A 1 177 ? 2.262 20.157 13.787 1.00 80.38 177 GLU A N 1
ATOM 1405 C CA . GLU A 1 177 ? 3.137 21.083 13.057 1.00 80.38 177 GLU A CA 1
ATOM 1406 C C . GLU A 1 177 ? 2.328 22.164 12.334 1.00 80.38 177 GLU A C 1
ATOM 1408 O O . GLU A 1 177 ? 2.598 23.356 12.481 1.00 80.38 177 GLU A O 1
ATOM 1413 N N . LYS A 1 178 ? 1.242 21.784 11.650 1.00 77.44 178 LYS A N 1
ATOM 1414 C CA . LYS A 1 178 ? 0.333 22.732 10.989 1.00 77.44 178 LYS A CA 1
ATOM 1415 C C . LYS A 1 178 ? -0.286 23.731 11.972 1.00 77.44 178 LYS A C 1
ATOM 1417 O O . LYS A 1 178 ? -0.403 24.918 11.656 1.00 77.44 178 LYS A O 1
ATOM 1422 N N . LYS A 1 179 ? -0.678 23.287 13.173 1.00 79.25 179 LYS A N 1
ATOM 1423 C CA . LYS A 1 179 ? -1.199 24.174 14.231 1.00 79.25 179 LYS A CA 1
ATOM 1424 C C . LYS A 1 179 ? -0.127 25.127 14.747 1.00 79.25 179 LYS A C 1
ATOM 1426 O O . LYS A 1 179 ? -0.430 26.305 14.925 1.00 79.25 179 LYS A O 1
ATOM 1431 N N . GLU A 1 180 ? 1.091 24.643 14.968 1.00 80.19 180 GLU A N 1
ATOM 1432 C CA . GLU A 1 180 ? 2.230 25.456 15.409 1.00 80.19 180 GLU A CA 1
ATOM 1433 C C . GLU A 1 180 ? 2.588 26.515 14.350 1.00 80.19 180 GLU A C 1
ATOM 1435 O O . GLU A 1 180 ? 2.698 27.699 14.677 1.00 80.19 180 GLU A O 1
ATOM 1440 N N . LEU A 1 181 ? 2.616 26.138 13.068 1.00 75.94 181 LEU A N 1
ATOM 1441 C CA . LEU A 1 181 ? 2.821 27.047 11.936 1.00 75.94 181 LEU A CA 1
ATOM 1442 C C . LEU A 1 181 ? 1.701 28.083 11.805 1.00 75.94 181 LEU A C 1
ATOM 1444 O O . LEU A 1 181 ? 1.975 29.266 11.637 1.00 75.94 181 LEU A O 1
ATOM 1448 N N . CYS A 1 182 ? 0.433 27.689 11.934 1.00 73.56 182 CYS A N 1
ATOM 1449 C CA . CYS A 1 182 ? -0.696 28.625 11.904 1.00 73.56 182 CYS A CA 1
ATOM 1450 C C . CYS A 1 182 ? -0.676 29.607 13.087 1.00 73.56 182 CYS A C 1
ATOM 1452 O O . CYS A 1 182 ? -1.063 30.768 12.943 1.00 73.56 182 CYS A O 1
ATOM 1454 N N . GLN A 1 183 ? -0.216 29.169 14.259 1.00 68.50 183 GLN A N 1
ATOM 1455 C CA . GLN A 1 183 ? -0.029 30.037 15.422 1.00 68.50 183 GLN A CA 1
ATOM 1456 C C . GLN A 1 183 ? 1.174 30.976 15.249 1.00 68.50 183 GLN A C 1
ATOM 1458 O O . GLN A 1 183 ? 1.110 32.126 15.689 1.00 68.50 183 GLN A O 1
ATOM 1463 N N . ALA A 1 184 ? 2.231 30.529 14.565 1.00 66.25 184 ALA A N 1
ATOM 1464 C CA . ALA A 1 184 ? 3.389 31.343 14.211 1.00 66.25 184 ALA A CA 1
ATOM 1465 C C . ALA A 1 184 ? 3.069 32.377 13.110 1.00 66.25 184 ALA A C 1
ATOM 1467 O O . ALA A 1 184 ? 3.391 33.554 13.266 1.00 66.25 184 ALA A O 1
ATOM 1468 N N . ASN A 1 185 ? 2.344 31.991 12.054 1.00 56.84 185 ASN A N 1
ATOM 1469 C CA . ASN A 1 185 ? 1.941 32.873 10.949 1.00 56.84 185 ASN A CA 1
ATOM 1470 C C . ASN A 1 185 ? 0.880 33.913 11.339 1.00 56.84 185 ASN A C 1
ATOM 1472 O O . ASN A 1 185 ? 0.759 34.935 10.672 1.00 56.84 185 ASN A O 1
ATOM 1476 N N . ARG A 1 186 ? 0.164 33.750 12.463 1.00 52.28 186 ARG A N 1
ATOM 1477 C CA . ARG A 1 186 ? -0.627 34.862 13.034 1.00 52.28 186 ARG A CA 1
ATOM 1478 C C . ARG A 1 186 ? 0.241 36.043 13.499 1.00 52.28 186 ARG A C 1
ATOM 1480 O O . ARG A 1 186 ? -0.310 37.112 13.741 1.00 52.28 186 ARG A O 1
ATOM 1487 N N . ARG A 1 187 ? 1.567 35.877 13.623 1.00 47.75 187 ARG A N 1
ATOM 1488 C CA . ARG A 1 187 ? 2.524 36.958 13.931 1.00 47.75 187 ARG A CA 1
ATOM 1489 C C . ARG A 1 187 ? 3.246 37.528 12.707 1.00 47.75 187 ARG A C 1
ATOM 1491 O O . ARG A 1 187 ? 3.748 38.636 12.813 1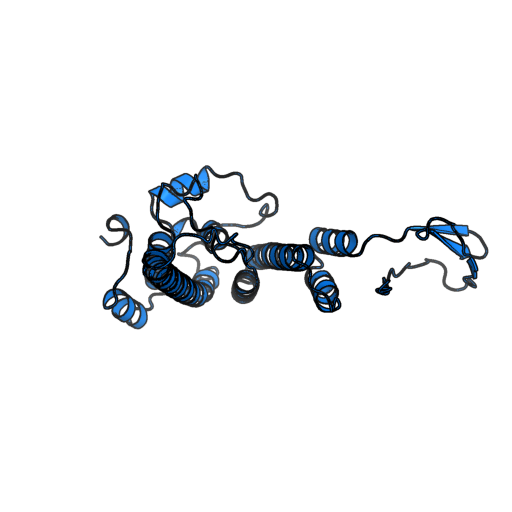.00 47.75 187 ARG A O 1
ATOM 1498 N N . ASN A 1 188 ? 3.258 36.830 11.572 1.00 41.19 188 ASN A N 1
ATOM 1499 C CA . ASN A 1 188 ? 3.845 37.303 10.319 1.00 41.19 188 ASN A CA 1
ATOM 1500 C C . ASN A 1 188 ? 2.950 36.886 9.148 1.00 41.19 188 ASN A C 1
ATOM 1502 O O . ASN A 1 188 ? 2.974 35.748 8.688 1.00 41.19 188 ASN A O 1
ATOM 1506 N N . SER A 1 189 ? 2.160 37.830 8.645 1.00 43.56 189 SER A N 1
ATOM 1507 C CA . SER A 1 189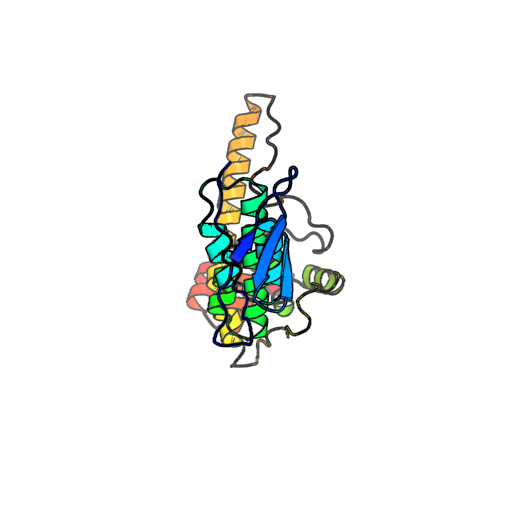 ? 1.510 37.702 7.347 1.00 43.56 189 SER A CA 1
ATOM 1508 C C . SER A 1 189 ? 2.576 37.762 6.253 1.00 43.56 189 SER A C 1
ATOM 1510 O O . SER A 1 189 ? 3.079 38.853 6.001 1.00 43.56 189 SER A O 1
ATOM 1512 N N . PHE A 1 190 ? 2.936 36.617 5.664 1.00 34.75 190 PHE A N 1
ATOM 1513 C CA . PHE A 1 190 ? 3.245 36.379 4.238 1.00 34.75 190 PHE A CA 1
ATOM 1514 C C . PHE A 1 190 ? 4.108 35.111 4.119 1.00 34.75 190 PHE A C 1
ATOM 1516 O O . PHE A 1 190 ? 5.245 35.085 4.581 1.00 34.75 190 PHE A O 1
ATOM 1523 N N . GLY A 1 191 ? 3.571 34.058 3.504 1.00 31.27 191 GLY A N 1
ATOM 1524 C CA . GLY A 1 191 ? 4.300 32.811 3.277 1.00 31.27 191 GLY A CA 1
ATOM 1525 C C . GLY A 1 191 ? 3.355 31.682 2.897 1.00 31.27 191 GLY A C 1
ATOM 1526 O O . GLY A 1 191 ? 2.954 30.894 3.748 1.00 31.27 191 GLY A O 1
ATOM 1527 N N . VAL A 1 192 ? 2.958 31.655 1.624 1.00 34.72 192 VAL A N 1
ATOM 1528 C CA . VAL A 1 192 ? 2.379 30.472 0.981 1.00 34.72 192 VAL A CA 1
ATOM 1529 C C . VAL A 1 192 ? 3.501 29.440 0.917 1.00 34.72 192 VAL A C 1
ATOM 1531 O O . VAL A 1 192 ? 4.491 29.667 0.229 1.00 34.72 192 VAL A O 1
ATOM 1534 N N . LEU A 1 193 ? 3.391 28.360 1.688 1.00 35.19 193 LEU A N 1
ATOM 1535 C CA . LEU A 1 193 ? 4.266 27.203 1.537 1.00 35.19 193 LEU A CA 1
ATOM 1536 C C . LEU A 1 193 ? 3.632 26.298 0.482 1.00 35.19 193 LEU A C 1
ATOM 1538 O O . LEU A 1 193 ? 2.547 25.756 0.693 1.00 35.19 193 LEU A O 1
ATOM 1542 N N . GLU A 1 194 ? 4.287 26.209 -0.674 1.00 33.19 194 GLU A N 1
ATOM 1543 C CA . GLU A 1 194 ? 4.051 25.153 -1.653 1.00 33.19 194 GLU A CA 1
ATOM 1544 C C . GLU A 1 194 ? 4.424 23.810 -1.016 1.00 33.19 194 GLU A C 1
ATOM 1546 O O . GLU A 1 194 ? 5.525 23.626 -0.500 1.00 33.19 194 GLU A O 1
ATOM 1551 N N . ASN A 1 195 ? 3.467 22.885 -1.024 1.00 38.12 195 ASN A N 1
ATOM 1552 C CA . ASN A 1 195 ? 3.617 21.529 -0.515 1.00 38.12 195 ASN A CA 1
ATOM 1553 C C . ASN A 1 195 ? 4.467 20.711 -1.501 1.00 38.12 195 ASN A C 1
ATOM 1555 O O . ASN A 1 195 ? 3.925 20.074 -2.401 1.00 38.12 195 ASN A O 1
ATOM 1559 N N . THR A 1 196 ? 5.790 20.735 -1.355 1.00 38.53 196 THR A N 1
ATOM 1560 C CA . THR A 1 196 ? 6.718 19.971 -2.212 1.00 38.53 196 THR A CA 1
ATOM 1561 C C . THR A 1 196 ? 6.884 18.512 -1.799 1.00 38.53 196 THR A C 1
ATOM 1563 O O . THR A 1 196 ? 7.374 17.709 -2.584 1.00 38.53 196 THR A O 1
ATOM 1566 N N . ASP A 1 197 ? 6.435 18.123 -0.606 1.00 36.81 197 ASP A N 1
ATOM 1567 C CA . ASP A 1 197 ? 6.889 16.849 -0.038 1.00 36.81 197 ASP A CA 1
ATOM 1568 C C . ASP A 1 197 ? 5.917 15.687 -0.246 1.00 36.81 197 ASP A C 1
ATOM 1570 O O . ASP A 1 197 ? 6.185 14.583 0.219 1.00 36.81 197 ASP A O 1
ATOM 1574 N N . GLY A 1 198 ? 4.786 15.896 -0.930 1.00 44.16 198 GLY A N 1
ATOM 1575 C CA . GLY A 1 198 ? 3.813 14.841 -1.252 1.00 44.16 198 GLY A CA 1
ATOM 1576 C C . GLY A 1 198 ? 3.281 14.046 -0.050 1.00 44.16 198 GLY A C 1
ATOM 1577 O O . GLY A 1 198 ? 2.553 13.079 -0.243 1.00 44.16 198 GLY A O 1
ATOM 1578 N N . LEU A 1 199 ? 3.646 14.420 1.181 1.00 41.59 199 LEU A N 1
ATOM 1579 C CA . LEU A 1 199 ? 3.532 13.526 2.323 1.00 41.59 199 LEU A CA 1
ATOM 1580 C C . LEU A 1 199 ? 2.122 13.467 2.875 1.00 41.59 199 LEU A C 1
ATOM 1582 O O . LEU A 1 199 ? 1.732 12.418 3.368 1.00 41.59 199 LEU A O 1
ATOM 1586 N N . ILE A 1 200 ? 1.330 14.526 2.747 1.00 47.22 200 ILE A N 1
ATOM 1587 C CA . ILE A 1 200 ? -0.099 14.503 3.042 1.00 47.22 200 ILE A CA 1
ATOM 1588 C C . ILE A 1 200 ? -0.719 15.567 2.135 1.00 47.22 200 ILE A C 1
ATOM 1590 O O . ILE A 1 200 ? -0.607 16.759 2.420 1.00 47.22 200 ILE A O 1
ATOM 1594 N N . GLU A 1 201 ? -1.337 15.162 1.018 1.00 44.31 201 GLU A N 1
ATOM 1595 C CA . GLU A 1 201 ? -2.331 16.011 0.348 1.00 44.31 201 GLU A CA 1
ATOM 1596 C C . GLU A 1 201 ? -3.489 16.205 1.331 1.00 44.31 201 GLU A C 1
ATOM 1598 O O . GLU A 1 201 ? -4.439 15.431 1.434 1.00 44.31 201 GLU A O 1
ATOM 1603 N N . ASP A 1 202 ? -3.325 17.224 2.160 1.00 39.78 202 ASP A N 1
ATOM 1604 C CA . ASP A 1 202 ? -4.272 17.656 3.161 1.00 39.78 202 ASP A CA 1
ATOM 1605 C C . ASP A 1 202 ? -5.351 18.481 2.463 1.00 39.78 202 ASP A C 1
ATOM 1607 O O . ASP A 1 202 ? -5.283 19.705 2.451 1.00 39.78 202 ASP A O 1
ATOM 1611 N N . ALA A 1 203 ? -6.310 17.821 1.820 1.00 38.12 203 ALA A N 1
ATOM 1612 C CA . ALA A 1 203 ? -7.607 18.393 1.469 1.00 38.12 203 ALA A CA 1
ATOM 1613 C C . ALA A 1 203 ? -8.443 17.313 0.795 1.00 38.12 203 ALA A C 1
ATOM 1615 O O . ALA A 1 203 ? -8.117 16.909 -0.312 1.00 38.12 203 ALA A O 1
ATOM 1616 N N . THR A 1 204 ? -9.518 16.868 1.455 1.00 42.75 204 THR A N 1
ATOM 1617 C CA . THR A 1 204 ? -10.741 16.424 0.769 1.00 42.75 204 THR A CA 1
ATOM 1618 C C . THR A 1 204 ? -10.487 15.702 -0.561 1.00 42.75 204 THR A C 1
ATOM 1620 O O . THR A 1 204 ? -10.800 16.268 -1.605 1.00 42.75 204 THR A O 1
ATOM 1623 N N . GLU A 1 205 ? -9.894 14.496 -0.580 1.00 50.75 205 GLU A N 1
ATOM 1624 C CA . GLU A 1 205 ? -9.970 13.724 -1.828 1.00 50.75 205 GLU A CA 1
ATOM 1625 C C . GLU A 1 205 ? -11.466 13.481 -2.061 1.00 50.75 205 GLU A C 1
ATOM 1627 O O . GLU A 1 205 ? -12.118 12.718 -1.332 1.00 50.75 205 GLU A O 1
ATOM 1632 N N . GLU A 1 206 ? -12.026 14.238 -3.001 1.00 51.44 206 GLU A N 1
ATOM 1633 C CA . GLU A 1 206 ? -13.389 14.114 -3.480 1.00 51.44 206 GLU A CA 1
ATOM 1634 C C . GLU A 1 206 ? -13.589 12.640 -3.853 1.00 51.44 206 GLU A C 1
ATOM 1636 O O . GLU A 1 206 ? -12.906 12.112 -4.7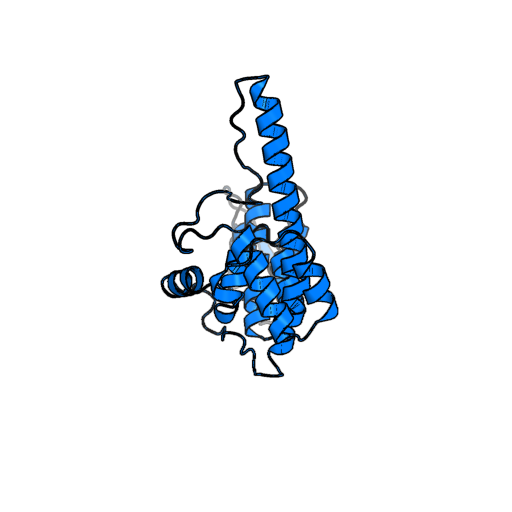27 1.00 51.44 206 GLU A O 1
ATOM 1641 N N . GLY A 1 207 ? -14.460 11.937 -3.124 1.00 57.50 207 GLY A N 1
ATOM 1642 C CA . GLY A 1 207 ? -14.687 10.502 -3.341 1.00 57.50 207 GLY A CA 1
ATOM 1643 C C . GLY A 1 207 ? -14.458 9.580 -2.143 1.00 57.50 207 GLY A C 1
ATOM 1644 O O . GLY A 1 207 ? -14.497 8.371 -2.327 1.00 57.50 207 GLY A O 1
ATOM 1645 N N . TRP A 1 208 ? -14.275 10.108 -0.926 1.00 69.00 208 TRP A N 1
ATOM 1646 C CA . TRP A 1 208 ? -14.266 9.315 0.324 1.00 69.00 208 TRP A CA 1
ATOM 1647 C C . TRP A 1 208 ? -15.406 9.683 1.290 1.00 69.00 208 TRP A C 1
ATOM 1649 O O . TRP A 1 208 ? -15.267 9.588 2.506 1.00 69.00 208 TRP A O 1
ATOM 1659 N N . GLY A 1 209 ? -16.528 10.176 0.756 1.00 64.75 209 GLY A N 1
ATOM 1660 C CA . GLY A 1 209 ? -17.719 10.497 1.554 1.00 64.75 209 GLY A CA 1
ATOM 1661 C C . GLY A 1 209 ? -17.567 11.686 2.513 1.00 64.75 209 GLY A C 1
ATOM 1662 O O . GLY A 1 209 ? -18.401 11.858 3.392 1.00 64.75 209 GLY A O 1
ATOM 1663 N N . GLY A 1 210 ? -16.515 12.502 2.364 1.00 71.88 210 GLY A N 1
ATOM 1664 C CA . GLY A 1 210 ? -16.238 13.632 3.261 1.00 71.88 210 GLY A CA 1
ATOM 1665 C C . GLY A 1 210 ? -15.638 13.234 4.613 1.00 71.88 210 GLY A C 1
ATOM 1666 O O . GLY A 1 210 ? -15.590 14.065 5.513 1.00 71.88 210 GLY A O 1
ATOM 1667 N N . ILE A 1 211 ? -15.180 11.985 4.757 1.00 76.94 211 ILE A N 1
ATOM 1668 C CA . ILE A 1 211 ? -14.557 11.487 5.985 1.00 76.94 211 ILE A CA 1
ATOM 1669 C C . ILE A 1 211 ? -13.099 11.958 6.074 1.00 76.94 211 ILE A C 1
ATOM 1671 O O . ILE A 1 211 ? -12.314 11.833 5.121 1.00 76.94 211 ILE A O 1
ATOM 1675 N N . ASP A 1 212 ? -12.729 12.473 7.246 1.00 82.88 212 ASP A N 1
ATOM 1676 C CA . ASP A 1 212 ? -11.362 12.880 7.550 1.00 82.88 212 ASP A CA 1
ATOM 1677 C C . ASP A 1 212 ? -10.415 11.674 7.562 1.00 82.88 212 ASP A C 1
ATOM 1679 O O . ASP A 1 212 ? -10.757 10.581 8.016 1.00 82.88 212 ASP A O 1
ATOM 1683 N N . LEU A 1 213 ? -9.170 11.873 7.115 1.00 82.94 213 LEU A N 1
ATOM 1684 C CA . LEU A 1 213 ? -8.176 10.795 7.068 1.00 82.94 213 LEU A CA 1
ATOM 1685 C C . LEU A 1 213 ? -7.929 10.159 8.448 1.00 82.94 213 LEU A C 1
ATOM 1687 O O . LEU A 1 213 ? -7.753 8.948 8.537 1.00 82.94 213 LEU A O 1
ATOM 1691 N N . ILE A 1 214 ? -7.948 10.955 9.522 1.00 86.06 214 ILE A N 1
ATOM 1692 C CA . ILE A 1 214 ? -7.754 10.440 10.883 1.00 86.06 214 ILE A CA 1
ATOM 1693 C C . ILE A 1 214 ? -8.912 9.537 11.328 1.00 86.06 214 ILE A C 1
ATOM 1695 O O . ILE A 1 214 ? -8.662 8.500 11.932 1.00 86.06 214 ILE A O 1
ATOM 1699 N N . GLN A 1 215 ? -10.154 9.885 10.978 1.00 86.62 215 GLN A N 1
ATOM 1700 C CA . GLN A 1 215 ? -11.338 9.075 11.275 1.00 86.62 215 GLN A CA 1
ATOM 1701 C C . GLN A 1 215 ? -11.323 7.767 10.481 1.00 86.62 215 GLN A C 1
ATOM 1703 O O . GLN A 1 215 ? -11.617 6.704 11.025 1.00 86.62 215 GLN A O 1
ATOM 1708 N N . LEU A 1 216 ? -10.914 7.832 9.212 1.00 87.12 216 LEU A N 1
ATOM 1709 C CA . LEU A 1 216 ? -10.734 6.662 8.357 1.00 87.12 216 LEU A CA 1
ATOM 1710 C C . LEU A 1 216 ? -9.708 5.682 8.955 1.00 87.12 216 LEU A C 1
ATOM 1712 O O . LEU A 1 216 ? -9.969 4.486 9.047 1.00 87.12 216 LEU A O 1
ATOM 1716 N N . VAL A 1 217 ? -8.551 6.197 9.388 1.00 89.00 217 VAL A N 1
ATOM 1717 C CA . VAL A 1 217 ? -7.476 5.390 9.982 1.00 89.00 217 VAL A CA 1
ATOM 1718 C C . VAL A 1 217 ? -7.886 4.829 11.342 1.00 89.00 217 VAL A C 1
ATOM 1720 O O . VAL A 1 217 ? -7.684 3.642 11.575 1.00 89.00 217 VAL A O 1
ATOM 1723 N N . ASP A 1 218 ? -8.482 5.634 12.225 1.00 90.38 218 ASP A N 1
ATOM 1724 C CA . ASP A 1 218 ? -8.920 5.172 13.549 1.00 90.38 218 ASP A CA 1
ATOM 1725 C C . ASP A 1 218 ? -10.015 4.097 13.442 1.00 90.38 218 ASP A C 1
ATOM 1727 O O . ASP A 1 218 ? -9.954 3.099 14.162 1.00 90.38 218 ASP A O 1
ATOM 1731 N N . THR A 1 219 ? -10.963 4.245 12.510 1.00 90.31 219 THR A N 1
ATOM 1732 C CA . THR A 1 219 ? -12.004 3.229 12.266 1.00 90.31 219 THR A CA 1
ATOM 1733 C C . THR A 1 219 ? -11.401 1.942 11.706 1.00 90.31 219 THR A C 1
ATOM 1735 O O . THR A 1 219 ? -11.695 0.858 12.203 1.00 90.31 219 THR A O 1
ATOM 1738 N N . ALA A 1 220 ? -10.473 2.045 10.750 1.00 90.31 220 ALA A N 1
ATOM 1739 C CA . ALA A 1 220 ? -9.782 0.874 10.218 1.00 90.31 220 ALA A CA 1
ATOM 1740 C C . ALA A 1 220 ? -8.920 0.163 11.277 1.00 90.31 220 ALA A C 1
ATOM 1742 O O . ALA A 1 220 ? -8.829 -1.063 11.266 1.00 90.31 220 ALA A O 1
ATOM 1743 N N . ILE A 1 221 ? -8.303 0.902 12.210 1.00 90.88 221 ILE A N 1
ATOM 1744 C CA . ILE A 1 221 ? -7.578 0.320 13.352 1.00 90.88 221 ILE A CA 1
ATOM 1745 C C . ILE A 1 221 ? -8.541 -0.448 14.254 1.00 90.88 221 ILE A C 1
ATOM 1747 O O . ILE A 1 221 ? -8.224 -1.576 14.627 1.00 90.88 221 ILE A O 1
ATOM 1751 N N . LEU A 1 222 ? -9.694 0.138 14.594 1.00 90.69 222 LEU A N 1
ATOM 1752 C CA . LEU A 1 222 ? -10.705 -0.528 15.413 1.00 90.69 222 LEU A CA 1
ATOM 1753 C C . LEU A 1 222 ? -11.151 -1.845 14.768 1.00 90.69 222 LEU A C 1
ATOM 1755 O O . LEU A 1 222 ? -11.041 -2.894 15.400 1.00 90.69 222 LEU A O 1
ATOM 1759 N N . GLN A 1 223 ? -11.569 -1.798 13.502 1.00 88.56 223 GLN A N 1
ATOM 1760 C CA . GLN A 1 223 ? -12.032 -2.978 12.772 1.00 88.56 223 GLN A CA 1
ATOM 1761 C C . GLN A 1 223 ? -10.928 -4.043 12.651 1.00 88.56 223 GLN A C 1
ATOM 1763 O O . GLN A 1 223 ? -11.160 -5.218 12.928 1.00 88.56 223 GLN A O 1
ATOM 1768 N N . CYS A 1 224 ? -9.684 -3.646 12.352 1.00 89.12 224 CYS A N 1
ATOM 1769 C CA . CYS A 1 224 ? -8.538 -4.563 12.360 1.00 89.12 224 CYS A CA 1
ATOM 1770 C C . CYS A 1 224 ? -8.321 -5.235 13.720 1.00 89.12 224 CYS A C 1
ATOM 1772 O O . CYS A 1 224 ? -8.029 -6.425 13.768 1.00 89.12 224 CYS A O 1
ATOM 1774 N N . LEU A 1 225 ? -8.421 -4.489 14.822 1.00 89.62 225 LEU A N 1
ATOM 1775 C CA . LEU A 1 225 ? -8.211 -5.030 16.168 1.00 89.62 225 LEU A CA 1
ATOM 1776 C C . LEU A 1 225 ? -9.309 -6.015 16.574 1.00 89.62 225 LEU A C 1
ATOM 1778 O O . LEU A 1 225 ? -9.003 -6.998 17.248 1.00 89.62 225 LEU A O 1
ATOM 1782 N N . LEU A 1 226 ? -10.549 -5.769 16.141 1.00 88.50 226 LEU A N 1
ATOM 1783 C CA . LEU A 1 226 ? -11.667 -6.694 16.322 1.00 88.50 226 LEU A CA 1
ATOM 1784 C C . LEU A 1 226 ? -11.437 -7.994 15.544 1.00 88.50 226 LEU A C 1
ATOM 1786 O O . LEU A 1 226 ? -11.554 -9.067 16.124 1.00 88.50 226 LEU A O 1
ATOM 1790 N N . ILE A 1 227 ? -11.023 -7.902 14.276 1.00 87.81 227 ILE A N 1
ATOM 1791 C CA . ILE A 1 227 ? -10.735 -9.071 13.427 1.00 87.81 227 ILE A CA 1
ATOM 1792 C C . ILE A 1 227 ? -9.554 -9.881 13.976 1.00 87.81 227 ILE A C 1
ATOM 1794 O O . ILE A 1 227 ? -9.600 -11.104 14.019 1.00 87.81 227 ILE A O 1
ATOM 1798 N N . VAL A 1 228 ? -8.477 -9.214 14.403 1.00 87.44 228 VAL A N 1
ATOM 1799 C CA . VAL A 1 228 ? -7.260 -9.871 14.913 1.00 87.44 228 VAL A CA 1
ATOM 1800 C C . VAL A 1 228 ? -7.433 -10.397 16.352 1.00 87.44 228 VAL A C 1
ATOM 1802 O O . VAL A 1 228 ? -6.591 -11.166 16.818 1.00 87.44 228 VAL A O 1
ATOM 1805 N N . GLU A 1 229 ? -8.526 -10.033 17.030 1.00 87.50 229 GLU A N 1
ATOM 1806 C CA . GLU A 1 229 ? -8.846 -10.383 18.423 1.00 87.50 229 GLU A CA 1
ATOM 1807 C C . GLU A 1 229 ? -7.786 -9.907 19.446 1.00 87.50 229 GLU A C 1
ATOM 1809 O O . GLU A 1 229 ? -7.554 -10.524 20.489 1.00 87.50 229 GLU A O 1
ATOM 1814 N N . GLU A 1 230 ? -7.132 -8.770 19.179 1.00 87.44 230 GLU A N 1
ATOM 1815 C CA . GLU A 1 230 ? -6.118 -8.171 20.062 1.00 87.44 230 GLU A CA 1
ATOM 1816 C C . GLU A 1 230 ? -6.741 -7.246 21.126 1.00 87.44 230 GLU A C 1
ATOM 1818 O O . GLU A 1 230 ? -6.589 -6.019 21.108 1.00 87.44 230 GLU A O 1
ATOM 1823 N N . TRP A 1 231 ? -7.428 -7.843 22.101 1.00 85.44 231 TRP A N 1
ATOM 1824 C CA . TRP A 1 231 ? -8.178 -7.119 23.139 1.00 85.44 231 TRP A CA 1
ATOM 1825 C C . TRP A 1 231 ? -7.329 -6.156 23.982 1.00 85.44 231 TRP A C 1
ATOM 1827 O O . TRP A 1 231 ? -7.773 -5.051 24.292 1.00 85.44 231 TRP A O 1
ATOM 1837 N N . ASP A 1 232 ? -6.092 -6.521 24.326 1.00 87.88 232 ASP A N 1
ATOM 1838 C CA . ASP A 1 232 ? -5.209 -5.655 25.122 1.00 87.88 232 ASP A CA 1
ATOM 1839 C C . ASP A 1 232 ? -4.837 -4.366 24.377 1.00 87.88 232 ASP A C 1
ATOM 1841 O O . ASP A 1 232 ? -4.780 -3.277 24.961 1.00 87.88 232 ASP A O 1
ATOM 1845 N N . THR A 1 233 ? -4.572 -4.486 23.076 1.00 87.69 233 THR A N 1
ATOM 1846 C CA . THR A 1 233 ? -4.263 -3.353 22.201 1.00 87.69 233 THR A CA 1
ATOM 1847 C C . THR A 1 233 ? -5.516 -2.513 21.961 1.00 87.69 233 THR A C 1
ATOM 1849 O O . THR A 1 233 ? -5.445 -1.284 22.017 1.00 87.69 233 THR A O 1
ATOM 1852 N N . LEU A 1 234 ? -6.670 -3.162 21.784 1.00 88.12 234 LEU A N 1
ATOM 1853 C CA . LEU A 1 234 ? -7.970 -2.513 21.642 1.00 88.12 234 LEU A CA 1
ATOM 1854 C C . LEU A 1 234 ? -8.336 -1.668 22.863 1.00 88.12 234 LEU A C 1
ATOM 1856 O O . LEU A 1 234 ? -8.661 -0.491 22.722 1.00 88.12 234 LEU A O 1
ATOM 1860 N N . LEU A 1 235 ? -8.220 -2.220 24.071 1.00 86.88 235 LEU A N 1
ATOM 1861 C CA . LEU A 1 235 ? -8.527 -1.488 25.301 1.00 86.88 235 LEU A CA 1
ATOM 1862 C C . LEU A 1 235 ? -7.630 -0.257 25.463 1.00 86.88 235 LEU A C 1
ATOM 1864 O O . LEU A 1 235 ? -8.112 0.821 25.809 1.00 86.88 235 LEU A O 1
ATOM 1868 N N . LYS A 1 236 ? -6.333 -0.382 25.156 1.00 88.69 236 LYS A N 1
ATOM 1869 C CA . LYS A 1 236 ? -5.404 0.759 25.162 1.00 88.69 236 LYS A CA 1
ATOM 1870 C C . LYS A 1 236 ? -5.762 1.803 24.106 1.00 88.69 236 LYS A C 1
ATOM 1872 O O . LYS A 1 236 ? -5.603 2.993 24.366 1.00 88.69 236 LYS A O 1
ATOM 1877 N N . PHE A 1 237 ? -6.223 1.379 22.931 1.00 88.00 237 PHE A N 1
ATOM 1878 C CA . PHE A 1 237 ? -6.661 2.279 21.868 1.00 88.00 237 PHE A CA 1
ATOM 1879 C C . PHE A 1 237 ? -7.919 3.061 22.273 1.00 88.00 237 PHE A C 1
ATOM 1881 O O . PHE A 1 237 ? -7.938 4.284 22.149 1.00 88.00 237 PHE A O 1
ATOM 1888 N N . LEU A 1 238 ? -8.916 2.386 22.851 1.00 86.12 238 LEU A N 1
ATOM 1889 C CA . LEU A 1 238 ? -10.157 3.008 23.328 1.00 86.12 238 LEU A CA 1
ATOM 1890 C C . LEU A 1 238 ? -9.934 3.967 24.507 1.00 86.12 238 LEU A C 1
ATOM 1892 O O . LEU A 1 238 ? -10.653 4.953 24.644 1.00 86.12 238 LEU A O 1
ATOM 1896 N N . GLN A 1 239 ? -8.922 3.718 25.342 1.00 87.06 239 GLN A N 1
ATOM 1897 C CA . GLN A 1 239 ? -8.524 4.639 26.417 1.00 87.06 239 GLN A CA 1
ATOM 1898 C C . GLN A 1 239 ? -7.897 5.942 25.899 1.00 87.06 239 GLN A C 1
ATOM 1900 O O . GLN A 1 239 ? -7.844 6.937 26.624 1.00 87.06 239 GLN A O 1
ATOM 1905 N N . GLN A 1 240 ? -7.387 5.950 24.668 1.00 86.31 240 GLN A N 1
ATOM 1906 C CA . GLN A 1 240 ? -6.833 7.143 24.041 1.00 86.31 240 GLN A CA 1
ATOM 1907 C C . GLN A 1 240 ? -7.922 7.920 23.303 1.00 86.31 240 GLN A C 1
ATOM 1909 O O . GLN A 1 240 ? -8.932 7.369 22.873 1.00 86.31 240 GLN A O 1
ATOM 1914 N N . LYS A 1 241 ? -7.677 9.216 23.079 1.00 83.75 241 LYS A N 1
ATOM 1915 C CA . LYS A 1 241 ? -8.523 10.015 22.192 1.00 83.75 241 LYS A CA 1
ATOM 1916 C C . LYS A 1 241 ? -8.494 9.406 20.788 1.00 83.75 241 LYS A C 1
ATOM 1918 O O . LYS A 1 241 ? -7.429 9.360 20.177 1.00 83.75 241 LYS A O 1
ATOM 1923 N N . ASN A 1 242 ? -9.646 8.972 20.299 1.00 86.69 242 ASN A N 1
ATOM 1924 C CA . ASN A 1 242 ? -9.837 8.4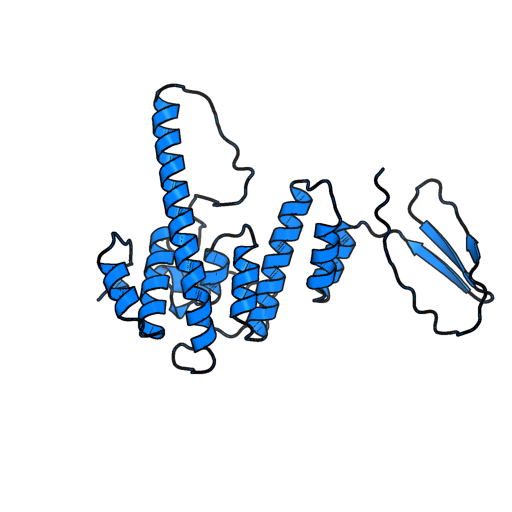03 18.971 1.00 86.69 242 ASN A CA 1
ATOM 1925 C C . ASN A 1 242 ? -10.979 9.135 18.247 1.00 86.69 242 ASN A C 1
ATOM 1927 O O . ASN A 1 242 ? -11.774 9.835 18.878 1.00 86.69 242 ASN A O 1
ATOM 1931 N N . PHE A 1 243 ? -10.996 9.028 16.924 1.00 84.62 243 PHE A N 1
ATOM 1932 C CA . PHE A 1 243 ? -11.970 9.656 16.032 1.00 84.62 243 PHE A CA 1
ATOM 1933 C C . PHE A 1 243 ? -12.737 8.599 15.231 1.00 84.62 243 PHE A C 1
ATOM 1935 O O . PHE A 1 243 ? -13.024 8.816 14.061 1.00 84.62 243 PHE A O 1
ATOM 1942 N N . VAL A 1 244 ? -13.010 7.440 15.837 1.00 84.00 244 VAL A N 1
ATOM 1943 C CA . VAL A 1 244 ? -13.752 6.341 15.200 1.00 84.00 244 VAL A CA 1
ATOM 1944 C C . VAL A 1 244 ? -15.142 6.821 14.772 1.00 84.00 244 VAL A C 1
ATOM 1946 O O . VAL A 1 244 ? -15.772 7.616 15.475 1.00 84.00 244 VAL A O 1
ATOM 1949 N N . ASP A 1 245 ? -15.624 6.336 13.628 1.00 76.94 245 ASP A N 1
ATOM 1950 C CA . ASP A 1 245 ? -17.013 6.543 13.223 1.00 76.94 245 ASP A CA 1
ATOM 1951 C C . ASP A 1 245 ? -17.983 5.903 14.229 1.00 76.94 245 ASP A C 1
ATOM 1953 O O . ASP A 1 245 ? -17.922 4.709 14.511 1.00 76.94 245 ASP A O 1
ATOM 1957 N N . VAL A 1 246 ? -18.895 6.713 14.766 1.00 65.31 246 VAL A N 1
ATOM 1958 C CA . VAL A 1 246 ? -19.848 6.312 15.810 1.00 65.31 246 VAL A CA 1
ATOM 1959 C C . VAL A 1 246 ? -20.766 5.186 15.336 1.00 65.31 246 VAL A C 1
ATOM 1961 O O . VAL A 1 246 ? -21.164 4.356 16.141 1.00 65.31 246 VAL A O 1
ATOM 1964 N N . THR A 1 247 ? -21.065 5.123 14.037 1.00 65.12 247 THR A N 1
ATOM 1965 C CA . THR A 1 247 ? -21.931 4.077 13.465 1.00 65.12 247 THR A CA 1
ATOM 1966 C C . THR A 1 247 ? -21.282 2.694 13.423 1.00 65.12 247 THR A C 1
ATOM 1968 O O . THR A 1 247 ? -21.988 1.695 13.391 1.00 65.12 247 THR A O 1
ATOM 1971 N N . GLU A 1 248 ? -19.951 2.640 13.454 1.00 60.81 248 GLU A N 1
ATOM 1972 C CA . GLU A 1 248 ? -19.148 1.410 13.446 1.00 60.81 248 GLU A CA 1
ATOM 1973 C C . GLU A 1 248 ? -18.689 1.010 14.862 1.00 60.81 248 GLU A C 1
ATOM 1975 O O . GLU A 1 248 ? -18.057 -0.028 15.048 1.00 60.81 248 GLU A O 1
ATOM 1980 N N . ALA A 1 249 ? -18.954 1.859 15.860 1.00 57.41 249 ALA A N 1
ATOM 1981 C CA . ALA A 1 249 ? -18.556 1.659 17.252 1.00 57.41 249 ALA A CA 1
ATOM 1982 C C . ALA A 1 249 ? -19.681 1.091 18.146 1.00 57.41 249 ALA A C 1
ATOM 1984 O O . ALA A 1 249 ? -19.416 0.805 19.318 1.00 57.41 249 ALA A O 1
ATOM 1985 N N . GLU A 1 250 ? -20.906 0.968 17.619 1.00 42.44 250 GLU A N 1
ATOM 1986 C CA . GLU A 1 250 ? -22.090 0.368 18.269 1.00 42.44 250 GLU A CA 1
ATOM 1987 C C . GLU A 1 250 ? -22.225 -1.128 17.956 1.00 42.44 250 GLU A C 1
ATOM 1989 O O . GLU A 1 250 ? -22.554 -1.885 18.901 1.00 42.44 250 GLU A O 1
#

pLDDT: mean 74.22, std 16.92, range [31.27, 93.25]

Secondary structure (DSSP, 8-state):
------------S-SS---EEE---TTS-EEEEE-SS-EEEEE---HHHHHHHHHHHT-HHHHHHHHHT-SS--HHHHHHHHHHHHHHHHHHHHTT-HHHHHHHHHHS-S-THHHHTT-GGGS-HHHHHHHHHSPPPTT-TTPPPPPTT-TTTHHHHHHHHHHHHHHHHHHHHHHHHHHHHHHHHTSS--------S-S---S--TTSTT--HHHHHHHHHHHHHHHHT-HHHHHHHHHS-----GGG--

Foldseek 3Di:
DPPDDDPDDDDDPDDDWDWDWDDDDPVRFWTWIDTPVDIDIDGHDDLLVVLVVCLVVLVLVVSLVSLVVDPDDDLVSLQSNLVSLQSNLLVCQLVLVQLVSLVSPLSHLAACLSVCLLALVLFDPLQSVLSVVDDDDPNNPRRDRQDLVDPSSLVNLVSCLVSLVVVLVVVVVVVVVVVVVVVVCVVPPDDDDDPSRSNDPPDPPPRRNPDDSQQRSLSSNQVSCVSNVVVVVNVVSVVDDGNHDPVSVD

Sequence (250 aa):
ESSYAIVQSLSLKESKKRVTFLTPSAKGNLLLLGTQSSLFLIDSVPLLDQIDQLGRNGEFEEALRLCDSISDEDDVWRLTKSSLHQRYGWSLFARKIYTEAIRQFSLSSKSPRHVLRLYPGLLPEAARAAVLSLPKLVDLKDCKDPDPDAIQDMAAFKALLPYLQQQRKNIADFQREKKELCQANRRNSFGVLENTDGLIEDATEEGWGGIDLIQLVDTAILQCLLIVEEWDTLLKFLQQKNFVDVTEAE

InterPro domains:
  IPR032914 Vam6/VPS39/TRAP1 family [PTHR12894] (5-250)